Protein AF-A0A7J5VXR4-F1 (afdb_monomer_lite)

pLDDT: mean 84.68, std 12.39, range [46.62, 97.44]

Secondary structure (DSSP, 8-state):
------HHHHHHHHHHHHTTEEEEEETTT--EEEEEGGGB-TTS-B-STTHHHHHHHHHHH-SSEEEE----HHHHHHHHHHHHHHHSGGG-TTS-TTS----HHHHHHHHHHHHHSTTHHHHHHHHHHHHHHHHHHHHT--TTTSPP----SSEE-TTSPEE-GGGS---HHHHTBGGGG---HHHHHHHHHHHHHTTTSSS---TT--B-

Structure (mmCIF, N/CA/C/O backbone):
data_AF-A0A7J5VXR4-F1
#
_entry.id   AF-A0A7J5VXR4-F1
#
loop_
_atom_site.group_PDB
_atom_site.id
_atom_site.type_symbol
_atom_site.label_atom_id
_atom_site.label_alt_id
_atom_site.label_comp_id
_atom_site.label_asym_id
_atom_site.label_entity_id
_atom_site.label_seq_id
_atom_site.pdbx_PDB_ins_code
_atom_site.Cartn_x
_atom_site.Cartn_y
_atom_site.Cartn_z
_atom_site.occupancy
_atom_site.B_iso_or_equiv
_atom_site.auth_seq_id
_atom_site.auth_comp_id
_atom_site.auth_asym_id
_atom_site.auth_atom_id
_atom_site.pdbx_PDB_model_num
ATOM 1 N N . MET A 1 1 ? -0.039 -22.724 -3.425 1.00 52.84 1 MET A N 1
ATOM 2 C CA . MET A 1 1 ? 0.083 -23.445 -2.119 1.00 52.84 1 MET A CA 1
ATOM 3 C C . MET A 1 1 ? -0.136 -22.453 -0.985 1.00 52.84 1 MET A C 1
ATOM 5 O O . MET A 1 1 ? 0.663 -21.537 -0.834 1.00 52.84 1 MET A O 1
ATOM 9 N N . LYS A 1 2 ? -1.223 -22.607 -0.219 1.00 63.59 2 LYS A N 1
ATOM 10 C CA . LYS A 1 2 ? -1.603 -21.669 0.845 1.00 63.59 2 LYS A CA 1
ATOM 11 C C . LYS A 1 2 ? -0.600 -21.738 2.004 1.00 63.59 2 LYS A C 1
ATOM 13 O O . LYS A 1 2 ? -0.474 -22.786 2.638 1.00 63.59 2 LYS A O 1
ATOM 18 N N . ARG A 1 3 ? 0.148 -20.658 2.243 1.00 73.44 3 ARG A N 1
ATOM 19 C CA . ARG A 1 3 ? 1.134 -20.568 3.330 1.00 73.44 3 ARG A CA 1
ATOM 20 C C . ARG A 1 3 ? 0.447 -20.061 4.592 1.00 73.44 3 ARG A C 1
ATOM 22 O O . ARG A 1 3 ? -0.280 -19.078 4.548 1.00 73.44 3 ARG A O 1
ATOM 29 N N . ASN A 1 4 ? 0.669 -20.736 5.715 1.00 84.12 4 ASN A N 1
ATOM 30 C CA . ASN A 1 4 ? 0.112 -20.310 6.995 1.00 84.12 4 ASN A CA 1
ATOM 31 C C . ASN A 1 4 ? 1.102 -19.366 7.689 1.00 84.12 4 ASN A C 1
ATOM 33 O O . ASN A 1 4 ? 1.987 -19.820 8.412 1.00 84.12 4 ASN A O 1
ATOM 37 N N . TYR A 1 5 ? 0.990 -18.069 7.401 1.00 89.12 5 TYR A N 1
ATOM 38 C CA . TYR A 1 5 ? 1.879 -17.049 7.957 1.00 89.12 5 TYR A CA 1
ATOM 39 C C . TYR A 1 5 ? 1.627 -16.851 9.462 1.00 89.12 5 TYR A C 1
ATOM 41 O O . TYR A 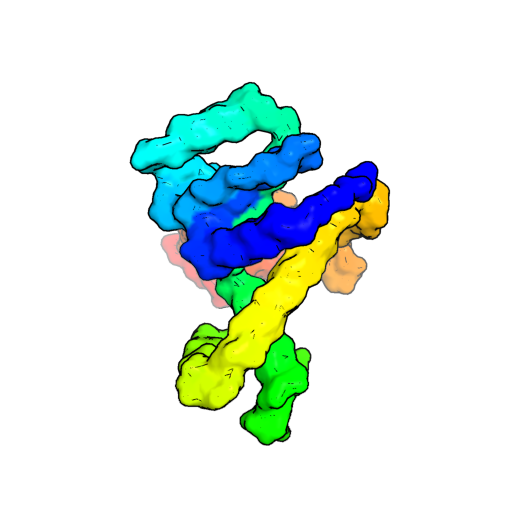1 5 ? 0.464 -16.706 9.857 1.00 89.12 5 TYR A O 1
ATOM 49 N N . PRO A 1 6 ? 2.677 -16.808 10.306 1.00 93.19 6 PRO A N 1
ATOM 50 C CA . PRO A 1 6 ? 2.506 -16.580 11.736 1.00 93.19 6 PRO A CA 1
ATOM 51 C C . PRO A 1 6 ? 1.846 -15.217 12.021 1.00 93.19 6 PRO A C 1
ATOM 53 O O . PRO A 1 6 ? 2.232 -14.218 11.402 1.00 93.19 6 PRO A O 1
ATOM 56 N N . PRO A 1 7 ? 0.863 -15.129 12.940 1.00 93.50 7 PRO A N 1
ATOM 57 C CA . PRO A 1 7 ? 0.171 -13.875 13.245 1.00 93.50 7 PRO A CA 1
ATOM 58 C C . PRO A 1 7 ? 1.107 -12.725 13.633 1.00 93.50 7 PRO A C 1
ATOM 60 O O . PRO A 1 7 ? 0.875 -11.591 13.225 1.00 93.50 7 PRO A O 1
ATOM 63 N N . GLU A 1 8 ? 2.174 -13.015 14.373 1.00 95.25 8 GLU A N 1
ATOM 64 C CA . GLU A 1 8 ? 3.196 -12.058 14.794 1.00 95.25 8 GLU A CA 1
ATOM 65 C C . GLU A 1 8 ? 3.990 -11.479 13.618 1.00 95.25 8 GLU A C 1
ATOM 67 O O . GLU A 1 8 ? 4.331 -10.298 13.628 1.00 95.25 8 GLU A O 1
ATOM 72 N N . VAL A 1 9 ? 4.222 -12.276 12.571 1.00 95.81 9 VAL A N 1
ATOM 73 C CA . VAL A 1 9 ? 4.899 -11.822 11.350 1.00 95.81 9 VAL A CA 1
ATOM 74 C C . VAL A 1 9 ? 3.988 -10.875 10.577 1.00 95.81 9 VAL A C 1
ATOM 76 O O . VAL A 1 9 ? 4.420 -9.805 10.157 1.00 95.81 9 VAL A O 1
ATOM 79 N N . LEU A 1 10 ? 2.711 -11.237 10.425 1.00 95.88 10 LEU A N 1
ATOM 80 C CA . LEU A 1 10 ? 1.725 -10.391 9.748 1.00 95.88 10 LEU A CA 1
ATOM 81 C C . LEU A 1 10 ? 1.541 -9.053 10.469 1.00 95.88 10 LEU A C 1
ATOM 83 O O . LEU A 1 10 ? 1.492 -8.002 9.837 1.00 95.88 10 LEU A O 1
ATOM 87 N N . ASP A 1 11 ? 1.454 -9.100 11.793 1.00 96.19 11 ASP A N 1
ATOM 88 C CA . ASP A 1 11 ? 1.306 -7.927 12.641 1.00 96.19 11 ASP A CA 1
ATOM 89 C C . ASP A 1 11 ? 2.527 -6.995 12.560 1.00 96.19 11 ASP A C 1
ATOM 91 O O . ASP A 1 11 ? 2.367 -5.790 12.368 1.00 96.19 11 ASP A O 1
ATOM 95 N N . MET A 1 12 ? 3.742 -7.549 12.611 1.00 96.69 12 MET A N 1
ATOM 96 C CA . MET A 1 12 ? 4.985 -6.798 12.418 1.00 96.69 12 MET A CA 1
ATOM 97 C C . MET A 1 12 ? 5.029 -6.104 11.051 1.00 96.69 12 MET A C 1
ATOM 99 O O . MET A 1 12 ? 5.344 -4.916 10.979 1.00 96.69 12 MET A O 1
ATOM 103 N N . ILE A 1 13 ? 4.660 -6.810 9.977 1.00 97.44 13 ILE A N 1
ATOM 104 C CA . ILE A 1 13 ? 4.607 -6.240 8.624 1.00 97.44 13 ILE A CA 1
ATOM 105 C C . ILE A 1 13 ? 3.643 -5.053 8.572 1.00 97.44 13 ILE A C 1
ATOM 107 O O . ILE A 1 13 ? 3.998 -4.009 8.032 1.00 97.44 13 ILE A O 1
ATOM 111 N N . VAL A 1 14 ? 2.435 -5.178 9.135 1.00 96.31 14 VAL A N 1
ATOM 112 C CA . VAL A 1 14 ? 1.455 -4.077 9.134 1.00 96.31 14 VAL A CA 1
ATOM 113 C C . VAL A 1 14 ? 2.028 -2.843 9.830 1.00 96.31 14 VAL A C 1
ATOM 115 O O . VAL A 1 14 ? 2.052 -1.773 9.222 1.00 96.31 14 VAL A O 1
ATOM 118 N N . ARG A 1 15 ? 2.580 -2.996 11.042 1.00 95.69 15 ARG A N 1
ATOM 119 C CA . ARG A 1 15 ? 3.180 -1.873 11.789 1.00 95.69 15 ARG A CA 1
ATOM 120 C C . ARG A 1 15 ? 4.327 -1.220 11.021 1.00 95.69 15 ARG A C 1
ATOM 122 O O . ARG A 1 15 ? 4.464 0.001 11.022 1.00 95.69 15 ARG A O 1
ATOM 129 N 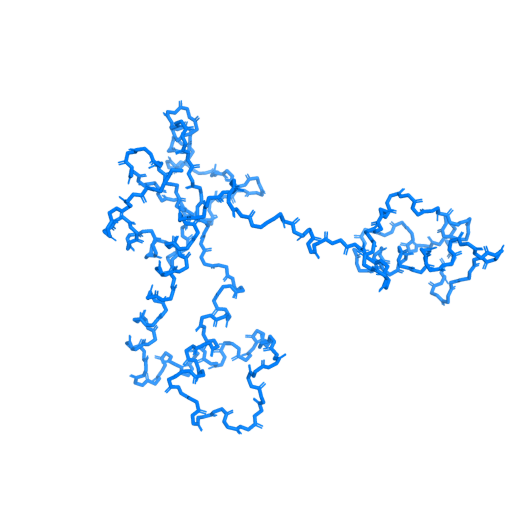N . SER A 1 16 ? 5.152 -2.026 10.362 1.00 97.06 16 SER A N 1
ATOM 130 C CA . SER A 1 16 ? 6.289 -1.531 9.592 1.00 97.06 16 SER A CA 1
ATOM 131 C C . SER A 1 16 ? 5.851 -0.741 8.353 1.00 97.06 16 SER A C 1
ATOM 133 O O . SER A 1 16 ? 6.353 0.358 8.097 1.00 97.06 16 SER A O 1
ATOM 135 N N . ARG A 1 17 ? 4.833 -1.228 7.631 1.00 95.19 17 ARG A N 1
ATOM 136 C CA . ARG A 1 17 ? 4.222 -0.504 6.503 1.00 95.19 17 ARG A CA 1
ATOM 137 C C . ARG A 1 17 ? 3.592 0.815 6.951 1.00 95.19 17 ARG A C 1
ATOM 139 O O . ARG A 1 17 ? 3.713 1.816 6.244 1.00 95.19 17 ARG A O 1
ATOM 146 N N . GLU A 1 18 ? 2.948 0.838 8.119 1.00 92.38 18 GLU A N 1
ATOM 147 C CA . GLU A 1 18 ? 2.427 2.067 8.735 1.00 92.38 18 GLU A CA 1
ATOM 148 C C . GLU A 1 18 ? 3.531 3.073 9.076 1.00 92.38 18 GLU A C 1
ATOM 150 O O . GLU A 1 18 ? 3.306 4.280 8.986 1.00 92.38 18 GLU A O 1
ATOM 155 N N . ALA A 1 19 ? 4.724 2.590 9.428 1.00 93.25 19 ALA A N 1
ATOM 156 C CA . ALA A 1 19 ? 5.891 3.413 9.735 1.00 93.25 19 ALA A CA 1
ATOM 157 C C . ALA A 1 19 ? 6.628 3.943 8.489 1.00 93.25 19 ALA A C 1
ATOM 159 O O . ALA A 1 19 ? 7.602 4.682 8.629 1.00 93.25 19 ALA A O 1
ATOM 160 N N . GLY A 1 20 ? 6.172 3.612 7.275 1.00 94.00 20 GLY A N 1
ATOM 161 C CA . GLY A 1 20 ? 6.795 4.088 6.038 1.00 94.00 20 GLY A CA 1
ATOM 162 C C . GLY A 1 20 ? 7.907 3.184 5.499 1.00 94.00 20 GLY A C 1
ATOM 163 O O . GLY A 1 20 ? 8.705 3.629 4.670 1.00 94.00 20 GLY A O 1
ATOM 164 N N . ASN A 1 21 ? 7.981 1.930 5.946 1.00 96.44 21 ASN A N 1
ATOM 165 C CA . ASN A 1 21 ? 8.978 0.974 5.471 1.00 96.44 21 ASN A CA 1
ATOM 166 C C . ASN A 1 21 ? 8.429 0.087 4.349 1.00 96.44 21 ASN A C 1
ATOM 168 O O . ASN A 1 21 ? 7.272 -0.337 4.375 1.00 96.44 21 ASN A O 1
ATOM 172 N N . ALA A 1 22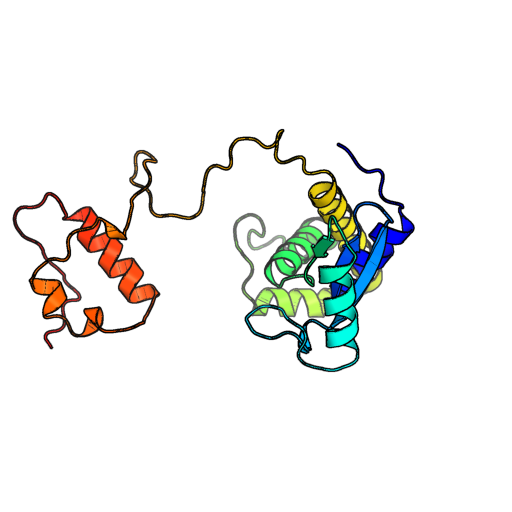 ? 9.293 -0.242 3.392 1.00 95.75 22 ALA A N 1
ATOM 173 C CA . ALA A 1 22 ? 9.107 -1.406 2.541 1.00 95.75 22 ALA A CA 1
ATOM 174 C C . ALA A 1 22 ? 9.525 -2.657 3.322 1.00 95.75 22 ALA A C 1
ATOM 176 O O . ALA A 1 22 ? 10.620 -2.709 3.888 1.00 95.75 22 ALA A O 1
ATOM 177 N N . CYS A 1 23 ? 8.661 -3.665 3.342 1.00 97.12 23 CYS A N 1
ATOM 178 C CA . CYS A 1 23 ? 8.937 -4.955 3.960 1.00 97.12 23 CYS A CA 1
ATOM 179 C C . CYS A 1 23 ? 9.265 -5.985 2.883 1.00 97.12 23 CYS A C 1
ATOM 181 O O . CYS A 1 23 ? 8.533 -6.125 1.904 1.00 97.12 23 CYS A O 1
ATOM 183 N N . TYR A 1 24 ? 10.321 -6.754 3.100 1.00 96.00 24 TYR A N 1
ATOM 184 C CA . TYR A 1 24 ? 10.670 -7.918 2.300 1.00 96.00 24 TYR A CA 1
ATOM 185 C C . TYR A 1 24 ? 10.428 -9.155 3.149 1.00 96.00 24 TYR A C 1
ATOM 187 O O . TYR A 1 24 ? 11.067 -9.319 4.182 1.00 96.00 24 TYR A O 1
ATOM 195 N N . LEU A 1 25 ? 9.510 -10.014 2.720 1.00 95.00 25 LEU A N 1
ATOM 196 C CA . LEU A 1 25 ? 9.145 -11.252 3.397 1.00 95.00 25 LEU A CA 1
ATOM 197 C C . LEU A 1 25 ? 9.733 -12.447 2.648 1.00 95.00 25 LEU A C 1
ATOM 199 O O . LEU A 1 25 ? 9.416 -12.672 1.478 1.00 95.00 25 LEU A O 1
ATOM 203 N N . ASN A 1 26 ? 10.538 -13.249 3.335 1.00 92.62 26 ASN A N 1
ATOM 204 C CA . ASN A 1 26 ? 10.948 -14.552 2.842 1.00 92.62 26 ASN A CA 1
ATOM 205 C C . ASN A 1 26 ? 9.763 -15.515 2.977 1.00 92.62 26 ASN A C 1
ATOM 207 O O . ASN A 1 26 ? 9.339 -15.849 4.085 1.00 92.62 26 ASN A O 1
ATOM 211 N N . ALA A 1 27 ? 9.210 -15.968 1.854 1.00 87.25 27 ALA A N 1
ATOM 212 C CA . ALA A 1 27 ? 7.999 -16.785 1.868 1.00 87.25 27 ALA A CA 1
ATOM 213 C C . ALA A 1 27 ? 8.219 -18.209 2.417 1.00 87.25 27 ALA A C 1
ATOM 215 O O . ALA A 1 27 ? 7.240 -18.895 2.717 1.00 87.25 27 ALA A O 1
ATOM 216 N N . ASP A 1 28 ? 9.471 -18.654 2.535 1.00 87.88 28 ASP A N 1
ATOM 217 C CA . ASP A 1 28 ? 9.821 -20.001 2.988 1.00 87.88 28 ASP A CA 1
ATOM 218 C C . ASP A 1 28 ? 10.231 -20.023 4.471 1.00 87.88 28 ASP A C 1
ATOM 220 O O . ASP A 1 28 ? 9.931 -20.990 5.171 1.00 87.88 28 ASP A O 1
ATOM 224 N N . THR A 1 29 ? 10.886 -18.966 4.967 1.00 92.12 29 THR A N 1
ATOM 225 C CA . THR A 1 29 ? 11.365 -18.878 6.364 1.00 92.12 29 THR A CA 1
ATOM 226 C C . THR A 1 29 ? 10.549 -17.940 7.250 1.00 92.12 29 THR A C 1
ATOM 228 O O . THR A 1 29 ? 10.702 -17.980 8.469 1.00 92.12 29 THR A O 1
ATOM 231 N N . PHE A 1 30 ? 9.703 -17.095 6.655 1.00 93.25 30 PHE A N 1
ATOM 232 C CA . PHE A 1 30 ? 8.992 -15.994 7.313 1.00 93.25 30 PHE A CA 1
ATOM 233 C C . PHE A 1 30 ? 9.899 -14.920 7.940 1.00 93.25 30 PHE A C 1
ATOM 235 O O . PHE A 1 30 ? 9.420 -14.089 8.710 1.00 93.25 30 PHE A O 1
ATOM 242 N N . GLU A 1 31 ? 11.192 -14.900 7.590 1.00 95.00 31 GLU A N 1
ATOM 243 C CA . GLU A 1 31 ? 12.082 -13.772 7.884 1.00 95.00 31 GLU A CA 1
ATOM 244 C C . GLU A 1 31 ? 11.551 -12.510 7.192 1.00 95.00 31 GLU A C 1
ATOM 246 O O . GLU A 1 31 ? 11.125 -12.562 6.035 1.00 95.00 31 GLU A O 1
ATOM 251 N N . VAL A 1 32 ? 11.581 -11.376 7.896 1.00 96.19 32 VAL A N 1
ATOM 252 C CA . VAL A 1 32 ? 11.201 -10.074 7.343 1.00 96.19 32 VAL A CA 1
ATOM 253 C C . VAL A 1 32 ? 12.358 -9.106 7.501 1.00 96.19 32 VAL A C 1
ATOM 255 O O . VAL A 1 32 ? 12.949 -9.004 8.574 1.00 96.19 32 VAL A O 1
ATOM 258 N N . VAL A 1 33 ? 12.651 -8.378 6.430 1.00 96.75 33 VAL A N 1
ATOM 259 C CA . VAL A 1 33 ? 13.588 -7.257 6.440 1.00 96.75 33 VAL A CA 1
ATOM 260 C C . VAL A 1 33 ? 12.826 -5.978 6.127 1.00 96.75 33 VAL A C 1
ATOM 262 O O . VAL A 1 33 ? 12.066 -5.913 5.162 1.00 96.75 33 VAL A O 1
ATOM 265 N N . GLU A 1 34 ? 13.044 -4.958 6.947 1.00 97.31 34 GLU A N 1
ATOM 266 C CA . GLU A 1 34 ? 12.406 -3.649 6.838 1.00 97.31 34 GLU A CA 1
ATOM 267 C C . GLU A 1 34 ? 13.419 -2.639 6.298 1.00 97.31 34 GLU A C 1
ATOM 269 O O . GLU A 1 34 ? 14.517 -2.492 6.842 1.00 97.31 34 GLU A O 1
ATOM 274 N N . ILE A 1 35 ? 13.063 -1.934 5.226 1.00 96.94 35 ILE A N 1
ATOM 275 C CA . ILE A 1 35 ? 13.893 -0.876 4.647 1.00 96.94 35 ILE A CA 1
ATOM 276 C C . ILE A 1 35 ? 13.052 0.401 4.553 1.00 96.94 35 ILE A C 1
ATOM 278 O O . ILE A 1 35 ? 12.001 0.375 3.904 1.00 96.94 35 ILE A O 1
ATOM 282 N N . PRO A 1 36 ? 13.486 1.529 5.149 1.00 97.12 36 PRO A N 1
ATOM 283 C CA . PRO A 1 36 ? 12.773 2.794 5.032 1.00 97.12 36 PRO A CA 1
ATOM 284 C C . PRO A 1 36 ? 12.594 3.182 3.572 1.00 97.12 36 PRO A C 1
ATOM 286 O O . PRO A 1 36 ? 13.564 3.296 2.826 1.00 97.12 36 PRO A O 1
ATOM 289 N N . TYR A 1 37 ? 11.358 3.432 3.152 1.00 94.44 37 TYR A N 1
ATOM 290 C CA . TYR A 1 37 ? 11.083 3.721 1.746 1.00 94.44 37 TYR A CA 1
ATOM 291 C C . TYR A 1 37 ? 11.749 5.023 1.275 1.00 94.44 37 TYR A C 1
ATOM 293 O O . TYR A 1 37 ? 12.091 5.173 0.108 1.00 94.44 37 TYR A O 1
ATOM 301 N N . SER A 1 38 ? 12.022 5.945 2.202 1.00 93.88 38 SER A N 1
ATOM 302 C CA . SER A 1 38 ? 12.707 7.215 1.942 1.00 93.88 38 SER A CA 1
ATOM 303 C C . SER A 1 38 ? 14.149 7.082 1.440 1.00 93.88 38 SER A C 1
ATOM 305 O O . SER A 1 38 ? 14.714 8.080 1.005 1.00 93.88 38 SER A O 1
ATOM 307 N N . VAL A 1 39 ? 14.771 5.902 1.550 1.00 95.62 39 VAL A N 1
ATOM 308 C CA . VAL A 1 39 ? 16.146 5.660 1.067 1.00 95.62 39 VAL A CA 1
ATOM 309 C C . VAL A 1 39 ? 16.183 4.921 -0.273 1.00 95.62 39 VAL A C 1
ATOM 311 O O . VAL A 1 39 ? 17.271 4.608 -0.757 1.00 95.62 39 VAL A O 1
ATOM 314 N N . MET A 1 40 ? 15.016 4.630 -0.853 1.00 90.94 40 MET A N 1
ATOM 315 C CA . MET A 1 40 ? 14.884 3.953 -2.140 1.00 90.94 40 MET A CA 1
ATOM 316 C C . MET A 1 40 ? 15.043 4.938 -3.303 1.00 90.94 40 MET A C 1
ATOM 318 O O . MET A 1 40 ? 14.603 6.086 -3.220 1.00 90.94 40 MET A O 1
ATOM 322 N N . ASP A 1 41 ? 15.651 4.484 -4.394 1.00 91.25 41 ASP A N 1
ATOM 323 C CA . ASP A 1 41 ? 15.661 5.197 -5.670 1.00 91.25 41 ASP A CA 1
ATOM 324 C C . ASP A 1 41 ? 14.391 4.925 -6.504 1.00 91.25 41 ASP A C 1
ATOM 326 O O . ASP A 1 41 ? 13.438 4.282 -6.060 1.00 91.25 41 ASP A O 1
ATOM 330 N N . GLN A 1 42 ? 14.374 5.437 -7.738 1.00 84.06 42 GLN A N 1
ATOM 331 C CA . GLN A 1 42 ? 13.269 5.254 -8.685 1.00 84.06 42 GLN A CA 1
ATOM 332 C C . GLN A 1 42 ? 13.122 3.806 -9.182 1.00 84.06 42 GLN A C 1
ATOM 334 O O . GLN A 1 42 ? 12.052 3.435 -9.658 1.00 84.06 42 GLN A O 1
ATOM 339 N N . GLU A 1 43 ? 14.169 2.987 -9.057 1.00 87.94 43 GLU A N 1
ATOM 340 C CA . GLU A 1 43 ? 14.145 1.547 -9.337 1.00 87.94 43 GLU A CA 1
ATOM 341 C C . GLU A 1 43 ? 13.834 0.721 -8.080 1.00 87.94 43 GLU A C 1
ATOM 343 O O . GLU A 1 43 ? 13.878 -0.510 -8.110 1.00 87.94 43 GLU A O 1
ATOM 348 N N . TYR A 1 44 ? 13.496 1.396 -6.978 1.00 87.00 44 TYR A N 1
ATOM 349 C CA . TYR A 1 44 ? 13.213 0.820 -5.675 1.00 87.00 44 TYR A CA 1
ATOM 350 C C . TYR A 1 44 ? 14.370 0.048 -5.036 1.00 87.00 44 TYR A C 1
ATOM 352 O O . TYR A 1 44 ? 14.156 -0.913 -4.290 1.00 87.00 44 TYR A O 1
ATOM 360 N N . LYS A 1 45 ? 15.601 0.477 -5.304 1.00 92.19 45 LYS A N 1
ATOM 361 C CA . LYS A 1 45 ? 16.801 -0.039 -4.650 1.00 92.19 45 LYS A CA 1
ATOM 362 C C . LYS A 1 45 ? 17.242 0.931 -3.559 1.00 92.19 45 LYS A C 1
ATOM 364 O O . LYS A 1 45 ? 17.204 2.146 -3.767 1.00 92.19 45 LYS A O 1
ATOM 369 N N . PRO A 1 46 ? 17.672 0.440 -2.386 1.00 94.94 46 PRO A N 1
ATOM 370 C CA . PRO A 1 46 ? 18.204 1.319 -1.361 1.00 94.94 46 PRO A CA 1
ATOM 371 C C . PRO A 1 46 ? 19.510 1.960 -1.829 1.00 94.94 46 PRO A C 1
ATOM 373 O O . PRO A 1 46 ? 20.348 1.320 -2.457 1.00 94.94 46 PRO A O 1
ATOM 376 N N . THR A 1 47 ? 19.703 3.220 -1.459 1.00 96.44 47 THR A N 1
ATOM 377 C CA . THR A 1 47 ? 20.860 4.032 -1.874 1.00 96.44 47 THR A CA 1
ATOM 378 C C . THR A 1 47 ? 21.852 4.305 -0.742 1.00 96.44 47 THR A C 1
ATOM 380 O O . THR A 1 47 ? 22.874 4.956 -0.950 1.00 96.44 47 THR A O 1
ATOM 383 N N . ILE A 1 48 ? 21.566 3.810 0.467 1.00 96.06 48 ILE A N 1
ATOM 384 C CA . ILE A 1 48 ? 22.319 4.114 1.690 1.00 96.06 48 ILE A CA 1
ATOM 385 C C . ILE A 1 48 ? 22.643 2.817 2.444 1.00 96.06 48 ILE A C 1
ATOM 387 O O . ILE A 1 48 ? 21.797 1.932 2.571 1.00 96.06 48 ILE A O 1
ATOM 391 N N . GLU A 1 49 ? 23.855 2.707 2.990 1.00 96.00 49 GLU A N 1
ATOM 392 C CA . GLU A 1 49 ? 24.214 1.640 3.936 1.00 96.00 49 GLU A CA 1
ATOM 393 C C . GLU A 1 49 ? 23.543 1.846 5.313 1.00 96.00 49 GLU A C 1
ATOM 395 O O . GLU A 1 49 ? 23.405 2.985 5.760 1.00 96.00 49 GLU A O 1
ATOM 400 N N . PRO A 1 50 ? 23.138 0.784 6.036 1.00 96.06 50 PRO A N 1
ATOM 401 C CA . PRO A 1 50 ? 23.397 -0.637 5.771 1.00 96.06 50 PRO A CA 1
ATOM 402 C C . PRO A 1 50 ? 22.383 -1.306 4.819 1.00 96.06 50 PRO A C 1
ATOM 404 O O . PRO A 1 50 ? 22.414 -2.523 4.630 1.00 96.06 50 PRO A O 1
ATOM 407 N N . TYR A 1 51 ? 21.438 -0.547 4.257 1.00 97.38 51 TYR A N 1
ATOM 408 C CA . TYR A 1 51 ? 20.304 -1.104 3.516 1.00 97.38 51 TYR A CA 1
ATOM 409 C C . TYR A 1 51 ? 20.694 -1.694 2.161 1.00 97.38 51 TYR A C 1
ATOM 411 O O . TYR A 1 51 ? 20.078 -2.668 1.741 1.00 97.38 51 TYR A O 1
ATOM 419 N N . ILE A 1 52 ? 21.741 -1.170 1.515 1.00 96.94 52 ILE A N 1
ATOM 420 C CA . ILE A 1 52 ? 22.332 -1.784 0.314 1.00 96.94 52 ILE A CA 1
ATOM 421 C C . ILE A 1 52 ? 22.774 -3.219 0.619 1.00 96.94 52 ILE A C 1
ATOM 423 O O . ILE A 1 52 ? 22.387 -4.149 -0.086 1.00 96.94 52 ILE A O 1
ATOM 427 N N . SER A 1 53 ? 23.539 -3.418 1.697 1.00 96.12 53 SER A N 1
ATOM 428 C CA . SER A 1 53 ? 23.997 -4.746 2.116 1.00 96.12 53 SER A CA 1
ATOM 429 C C . SER A 1 53 ? 22.835 -5.695 2.439 1.00 96.12 53 SER A C 1
ATOM 431 O O . SER A 1 53 ? 22.811 -6.833 1.965 1.00 96.12 53 SER A O 1
ATOM 433 N N . LEU A 1 54 ? 21.827 -5.213 3.176 1.00 95.69 54 LEU A N 1
ATOM 434 C CA . LEU A 1 54 ? 20.617 -5.988 3.476 1.00 95.69 54 LEU A CA 1
ATOM 435 C C . LEU A 1 54 ? 19.864 -6.402 2.205 1.00 95.69 54 LEU A C 1
ATOM 437 O O . LEU A 1 54 ? 19.486 -7.563 2.070 1.00 95.69 54 LEU A O 1
ATOM 441 N N . PHE A 1 55 ? 19.678 -5.480 1.264 1.00 95.25 55 PHE A N 1
ATOM 442 C CA . PHE A 1 55 ? 18.980 -5.749 0.009 1.00 95.25 55 PHE A CA 1
ATOM 443 C C . PHE A 1 55 ? 19.737 -6.746 -0.872 1.00 95.25 55 PHE A C 1
ATOM 445 O O . PHE A 1 55 ? 19.146 -7.696 -1.375 1.00 95.25 55 PHE A O 1
ATOM 452 N N . ASN A 1 56 ? 21.061 -6.616 -0.970 1.00 94.69 56 ASN A N 1
ATOM 453 C CA . ASN A 1 56 ? 21.888 -7.586 -1.688 1.00 94.69 56 ASN A CA 1
ATOM 454 C C . ASN A 1 56 ? 21.806 -8.990 -1.069 1.00 94.69 56 ASN A C 1
ATOM 456 O O . ASN A 1 56 ? 21.806 -9.985 -1.796 1.00 94.69 56 ASN A O 1
ATOM 460 N N . LYS A 1 57 ? 21.718 -9.091 0.264 1.00 93.38 57 LYS A N 1
ATOM 461 C CA . LYS A 1 57 ? 21.501 -10.369 0.955 1.00 93.38 57 LYS A CA 1
ATOM 462 C C . LYS A 1 57 ? 20.159 -10.987 0.555 1.00 93.38 57 LYS A C 1
ATOM 464 O O . LYS A 1 57 ? 20.117 -12.164 0.219 1.00 93.38 57 LYS A O 1
ATOM 469 N N . ILE A 1 58 ? 19.085 -10.195 0.542 1.00 93.69 58 ILE A N 1
ATOM 470 C CA . ILE A 1 58 ? 17.754 -10.649 0.109 1.00 93.69 58 ILE A CA 1
ATOM 471 C C . ILE A 1 58 ? 17.821 -11.201 -1.320 1.00 93.69 58 ILE A C 1
ATOM 473 O O . ILE A 1 58 ? 17.448 -12.347 -1.542 1.00 93.69 58 ILE A O 1
ATOM 477 N N . GLU A 1 59 ? 18.359 -10.427 -2.263 1.00 91.81 59 GLU A N 1
ATOM 478 C CA . GLU A 1 59 ? 18.421 -10.800 -3.685 1.00 91.81 59 GLU A CA 1
ATOM 479 C C . GLU A 1 59 ? 19.286 -12.041 -3.957 1.00 91.81 59 GLU A C 1
ATOM 481 O O . GLU A 1 59 ? 19.015 -12.804 -4.883 1.00 91.81 59 GLU A O 1
ATOM 486 N N . SER A 1 60 ? 20.342 -12.251 -3.167 1.00 92.38 60 SER A N 1
ATOM 487 C CA . SER A 1 60 ? 21.279 -13.362 -3.376 1.00 92.38 60 SER A CA 1
ATOM 488 C C . SER A 1 60 ? 20.915 -14.641 -2.622 1.00 92.38 60 SER A C 1
ATOM 490 O O . SER A 1 60 ? 21.216 -15.734 -3.106 1.00 92.38 60 SER A O 1
ATOM 492 N N . GLU A 1 61 ? 20.287 -14.534 -1.449 1.00 94.19 61 GLU A N 1
ATOM 493 C CA . GLU A 1 61 ? 20.025 -15.678 -0.570 1.00 94.19 61 GLU A CA 1
ATOM 494 C C . GLU A 1 61 ? 18.568 -16.149 -0.608 1.00 94.19 61 GLU A C 1
ATOM 496 O O . GLU A 1 61 ? 18.297 -17.329 -0.361 1.00 94.19 61 GLU A O 1
ATOM 501 N N . TRP A 1 62 ? 17.606 -15.264 -0.883 1.00 92.25 62 TRP A N 1
ATOM 502 C CA . TRP A 1 62 ? 16.192 -15.620 -0.802 1.00 92.25 62 TRP A CA 1
ATOM 503 C C . TRP A 1 62 ? 15.667 -16.119 -2.142 1.00 92.25 62 TRP A C 1
ATOM 505 O O . TRP A 1 62 ? 15.637 -15.407 -3.138 1.00 92.25 62 TRP A O 1
ATOM 515 N N . LYS A 1 63 ? 15.166 -17.357 -2.148 1.00 88.00 63 LYS A N 1
ATOM 516 C CA . LYS A 1 63 ? 14.556 -17.964 -3.337 1.00 88.00 63 LYS A CA 1
ATOM 517 C C . LYS A 1 63 ? 13.228 -17.305 -3.724 1.00 88.00 63 LYS A C 1
ATOM 519 O O . LYS A 1 63 ? 12.912 -17.211 -4.906 1.00 88.00 63 LYS A O 1
ATOM 524 N N . VAL A 1 64 ? 12.431 -16.924 -2.725 1.00 86.88 64 VAL A N 1
ATOM 525 C CA . VAL A 1 64 ? 11.124 -16.281 -2.903 1.00 86.88 64 VAL A CA 1
ATOM 526 C C . VAL A 1 64 ? 11.009 -15.131 -1.909 1.00 86.88 64 VAL A C 1
ATOM 528 O O . VAL A 1 64 ? 10.725 -15.344 -0.727 1.00 86.88 64 VAL A O 1
ATOM 531 N N . SER A 1 65 ? 11.227 -13.914 -2.400 1.00 90.75 65 SER A N 1
ATOM 532 C CA . SER A 1 65 ? 10.999 -12.673 -1.666 1.00 90.75 65 SER A CA 1
ATOM 533 C C . SER A 1 65 ? 9.667 -12.053 -2.100 1.00 90.75 65 SER A C 1
ATOM 535 O O . SER A 1 65 ? 9.349 -11.964 -3.284 1.00 90.75 65 SER A O 1
ATOM 537 N N . ILE A 1 66 ? 8.853 -11.648 -1.127 1.00 91.94 66 ILE A N 1
ATOM 538 C CA . ILE A 1 66 ? 7.631 -10.876 -1.359 1.00 91.94 66 ILE A CA 1
ATOM 539 C C . ILE A 1 66 ? 7.887 -9.473 -0.836 1.00 91.94 66 ILE A C 1
ATOM 541 O O . ILE A 1 66 ? 8.128 -9.292 0.358 1.00 91.94 66 ILE A O 1
ATOM 545 N N . ARG A 1 67 ? 7.823 -8.481 -1.720 1.00 93.38 67 ARG A N 1
ATOM 546 C CA . ARG A 1 67 ? 7.923 -7.076 -1.338 1.00 93.38 67 ARG A CA 1
ATOM 547 C C . ARG A 1 67 ? 6.541 -6.507 -1.036 1.00 93.38 67 ARG A C 1
ATOM 549 O O . ARG A 1 67 ? 5.599 -6.698 -1.800 1.00 93.38 67 ARG A O 1
ATOM 556 N N . LEU A 1 68 ? 6.446 -5.791 0.075 1.00 93.81 68 LEU A N 1
ATOM 557 C CA . LEU A 1 68 ? 5.243 -5.132 0.558 1.00 93.81 68 LEU A CA 1
ATOM 558 C C . LEU A 1 68 ? 5.587 -3.673 0.841 1.00 93.81 68 LEU A C 1
ATOM 560 O O . LEU A 1 68 ? 6.309 -3.366 1.788 1.00 93.81 68 LEU A O 1
ATOM 564 N N . ASP A 1 69 ? 5.082 -2.781 0.001 1.00 93.06 69 ASP A N 1
ATOM 565 C CA . ASP A 1 69 ? 5.367 -1.353 0.107 1.00 93.06 69 ASP A CA 1
ATOM 566 C C . ASP A 1 69 ? 4.638 -0.699 1.284 1.00 93.06 69 ASP A C 1
ATOM 568 O O . ASP A 1 69 ? 3.629 -1.238 1.758 1.00 93.06 69 ASP A O 1
ATOM 572 N N . PRO A 1 70 ? 5.108 0.473 1.753 1.00 93.56 70 PRO A N 1
ATOM 573 C CA . PRO A 1 70 ? 4.375 1.267 2.727 1.00 93.56 70 PRO A CA 1
ATOM 574 C C . PRO A 1 70 ? 2.930 1.508 2.300 1.00 93.56 70 PRO A C 1
ATOM 576 O O . PRO A 1 70 ? 2.572 1.393 1.126 1.00 93.56 70 PRO A O 1
ATOM 579 N N . ILE A 1 71 ? 2.094 1.901 3.256 1.00 88.75 71 ILE A N 1
ATOM 580 C CA . ILE A 1 71 ? 0.699 2.229 2.957 1.00 88.75 71 ILE A CA 1
ATOM 581 C C . ILE A 1 71 ? 0.662 3.400 1.981 1.00 88.75 71 ILE A C 1
ATOM 583 O O . ILE A 1 71 ? 1.066 4.520 2.307 1.00 88.75 71 ILE A O 1
ATOM 587 N N . HIS A 1 72 ? 0.158 3.136 0.777 1.00 83.56 72 HIS A N 1
ATOM 588 C CA . HIS A 1 72 ? 0.005 4.171 -0.229 1.00 83.56 72 HIS A CA 1
ATOM 589 C C . HIS A 1 72 ? -1.147 5.105 0.149 1.00 83.56 72 HIS A C 1
ATOM 591 O O . HIS A 1 72 ? -2.114 4.704 0.800 1.00 83.56 72 HIS A O 1
ATOM 597 N N . TYR A 1 73 ? -1.085 6.350 -0.320 1.00 80.25 73 TYR A N 1
ATOM 598 C CA . TYR A 1 73 ? -2.123 7.343 -0.060 1.00 80.25 73 TYR A CA 1
ATOM 599 C C . TYR A 1 73 ? -3.531 6.844 -0.436 1.00 80.25 73 TYR A C 1
ATOM 601 O O . TYR A 1 73 ? -4.464 7.020 0.337 1.00 80.25 73 TYR A O 1
ATOM 609 N N . PHE A 1 74 ? -3.672 6.140 -1.563 1.00 78.69 74 PHE A N 1
ATOM 610 C CA . PHE A 1 74 ? -4.940 5.522 -1.979 1.00 78.69 74 PHE A CA 1
ATOM 611 C C . PHE A 1 74 ? -5.448 4.454 -0.999 1.00 78.69 74 PHE A C 1
ATOM 613 O O . PHE A 1 74 ? -6.625 4.459 -0.657 1.00 78.69 74 PHE A O 1
ATOM 620 N N . GLU A 1 75 ? -4.579 3.568 -0.498 1.00 82.06 75 GLU A N 1
ATOM 621 C CA . GLU A 1 75 ? -4.962 2.579 0.525 1.00 82.06 75 GLU A CA 1
ATOM 622 C C . GLU A 1 75 ? -5.435 3.297 1.796 1.00 82.06 75 GLU A C 1
ATOM 624 O O . GLU A 1 75 ? -6.495 2.984 2.333 1.00 82.06 75 GLU A O 1
ATOM 629 N N . TYR A 1 76 ? -4.719 4.344 2.215 1.00 84.62 76 TYR A N 1
ATOM 630 C CA . TYR A 1 76 ? -5.120 5.183 3.342 1.00 84.62 76 TYR A CA 1
ATOM 631 C C . TYR A 1 76 ? -6.488 5.854 3.135 1.00 84.62 76 TYR A C 1
ATOM 633 O O . TYR A 1 76 ? -7.292 5.882 4.066 1.00 84.62 76 TYR A O 1
ATOM 641 N N . GLN A 1 77 ? -6.771 6.365 1.930 1.00 82.12 77 GLN A N 1
ATOM 642 C CA . GLN A 1 77 ? -8.062 6.975 1.593 1.00 82.12 77 GLN A CA 1
ATOM 643 C C . GLN A 1 77 ? -9.227 5.995 1.755 1.00 82.12 77 GLN A C 1
ATOM 645 O O . GLN A 1 77 ? -10.259 6.369 2.310 1.00 82.12 77 GLN A O 1
ATOM 650 N N . TYR A 1 78 ? -9.061 4.748 1.311 1.00 83.12 78 TYR A N 1
ATOM 651 C CA . TYR A 1 78 ? -10.090 3.725 1.489 1.00 83.12 78 TYR A CA 1
ATOM 652 C C . TYR A 1 78 ? -10.324 3.429 2.969 1.00 83.12 78 TYR A C 1
ATOM 654 O O . TYR A 1 78 ? -11.458 3.486 3.431 1.00 83.12 78 TYR A O 1
ATOM 662 N N . VAL A 1 79 ? -9.252 3.209 3.734 1.00 87.75 79 VAL A N 1
ATOM 663 C CA . VAL A 1 79 ? -9.368 2.843 5.152 1.00 87.75 79 VAL A CA 1
ATOM 664 C C . VAL A 1 79 ? -10.005 3.958 5.982 1.00 87.75 79 VAL A C 1
ATOM 666 O O . VAL A 1 79 ? -10.857 3.684 6.825 1.00 87.75 79 VAL A O 1
ATOM 669 N N . ILE A 1 80 ? -9.624 5.219 5.754 1.00 85.06 80 ILE A N 1
ATOM 670 C CA . ILE A 1 80 ? -10.184 6.345 6.514 1.00 85.06 80 ILE A CA 1
ATOM 671 C C . ILE A 1 80 ? -11.642 6.625 6.143 1.00 85.06 80 ILE A C 1
ATOM 673 O O . ILE A 1 80 ? -12.436 6.974 7.014 1.00 85.06 80 ILE A O 1
ATOM 677 N N . ARG A 1 81 ? -12.017 6.435 4.874 1.00 81.25 81 ARG A N 1
ATOM 678 C CA . ARG A 1 81 ? -13.408 6.549 4.427 1.00 81.25 81 ARG A CA 1
ATOM 679 C C . ARG A 1 81 ? -14.267 5.443 5.033 1.00 81.25 81 ARG A C 1
ATOM 681 O O . ARG A 1 81 ? -15.346 5.731 5.539 1.00 81.25 81 ARG A O 1
ATOM 688 N N . ASP A 1 82 ? -13.787 4.204 5.002 1.00 84.88 82 ASP A N 1
ATOM 689 C CA . ASP A 1 82 ? -14.523 3.065 5.546 1.00 84.88 82 ASP A CA 1
ATOM 690 C C . ASP A 1 82 ? -14.691 3.216 7.069 1.00 84.88 82 ASP A C 1
ATOM 692 O O . ASP A 1 82 ? -15.795 3.058 7.580 1.00 84.88 82 ASP A O 1
ATOM 696 N N . PHE A 1 83 ? -13.662 3.689 7.785 1.00 87.81 83 PHE A N 1
ATOM 697 C CA . PHE A 1 83 ? -13.803 4.073 9.194 1.00 87.81 83 PHE A CA 1
ATOM 698 C C . PHE A 1 83 ? -14.846 5.176 9.394 1.00 87.81 83 PHE A C 1
ATOM 700 O O . PHE A 1 83 ? -15.672 5.091 10.304 1.00 87.81 83 PHE A O 1
ATOM 707 N N . ALA A 1 84 ? -14.825 6.209 8.545 1.00 82.50 84 ALA A N 1
ATOM 708 C CA . ALA A 1 84 ? -15.776 7.307 8.645 1.00 82.50 84 ALA A CA 1
ATOM 709 C C . ALA A 1 84 ? -17.224 6.818 8.517 1.00 82.50 84 ALA A C 1
ATOM 711 O O . ALA A 1 84 ? -18.092 7.200 9.300 1.00 82.50 84 ALA A O 1
ATOM 712 N N . LYS A 1 85 ? -17.455 5.920 7.560 1.00 80.25 85 LYS A N 1
ATOM 713 C CA . LYS A 1 85 ? -18.747 5.290 7.305 1.00 80.25 85 LYS A CA 1
ATOM 714 C C . LYS A 1 85 ? -19.171 4.331 8.418 1.00 80.25 85 LYS A C 1
ATOM 716 O O . LYS A 1 85 ? -20.339 4.321 8.787 1.00 80.25 85 LYS A O 1
ATOM 721 N N . ASP A 1 86 ? -18.253 3.538 8.955 1.00 84.44 86 ASP A N 1
ATOM 722 C CA . ASP A 1 86 ? -18.596 2.484 9.913 1.00 84.44 86 ASP A CA 1
ATOM 723 C C . ASP A 1 86 ? -18.735 3.004 11.352 1.00 84.44 86 ASP A C 1
ATOM 725 O O . ASP A 1 86 ? -19.497 2.439 12.137 1.00 84.44 86 ASP A O 1
ATOM 729 N N . VAL A 1 87 ? -17.998 4.061 11.714 1.00 83.12 87 VAL A N 1
ATOM 730 C CA . VAL A 1 87 ? -17.831 4.489 13.117 1.00 83.12 87 VAL A CA 1
ATOM 731 C C . VAL A 1 87 ? -18.388 5.885 13.393 1.00 83.12 87 VAL A C 1
ATOM 733 O O . VAL A 1 87 ? -18.917 6.123 14.475 1.00 83.12 87 VAL A O 1
ATOM 736 N N . ILE A 1 88 ? -18.302 6.809 12.434 1.00 77.69 88 ILE A N 1
ATOM 737 C CA . ILE A 1 88 ? -18.691 8.222 12.614 1.00 77.69 88 ILE A CA 1
ATOM 738 C C . ILE A 1 88 ? -19.730 8.677 11.577 1.00 77.69 88 ILE A C 1
ATOM 740 O O . ILE A 1 88 ? -19.815 9.861 11.252 1.00 77.69 88 ILE A O 1
ATOM 744 N N . SER A 1 89 ? -20.549 7.742 11.082 1.00 72.19 89 SER A N 1
ATOM 745 C CA . SER A 1 89 ? -21.564 7.957 10.036 1.00 72.19 89 SER A CA 1
ATOM 746 C C . SER A 1 89 ? -22.526 9.107 10.323 1.00 72.19 89 SER A C 1
ATOM 748 O O . SER A 1 89 ? -22.897 9.839 9.405 1.00 72.19 89 SER A O 1
ATOM 750 N N . ASP A 1 90 ? -22.885 9.316 11.590 1.00 68.88 90 ASP A N 1
ATOM 751 C CA . ASP A 1 90 ? -23.791 10.388 12.015 1.00 68.88 90 ASP A CA 1
ATOM 752 C C . ASP A 1 90 ? -23.267 11.797 11.692 1.00 68.88 90 ASP A C 1
ATOM 754 O O . ASP A 1 90 ? -24.052 12.732 11.544 1.00 68.88 90 ASP A O 1
ATOM 758 N N . LEU A 1 91 ? -21.952 11.960 11.529 1.00 61.16 91 LEU A N 1
ATOM 759 C CA . LEU A 1 91 ? -21.321 13.239 11.192 1.00 61.16 91 LEU A CA 1
ATOM 760 C C . LEU A 1 91 ? -21.271 13.513 9.682 1.00 61.16 91 LEU A C 1
ATOM 762 O O . LEU A 1 91 ? -21.009 14.646 9.284 1.00 61.16 91 LEU A O 1
ATOM 766 N N . PHE A 1 92 ? -21.555 12.510 8.845 1.00 60.78 92 PHE A N 1
ATOM 767 C CA . PHE A 1 92 ? -21.464 12.594 7.381 1.00 60.78 92 PHE A CA 1
ATOM 768 C C . PHE A 1 92 ? -22.815 12.417 6.676 1.00 60.78 92 PHE A C 1
ATOM 770 O O . PHE A 1 92 ? -22.861 12.148 5.478 1.00 60.78 92 PHE A O 1
ATOM 777 N N . GLN A 1 93 ? -23.926 12.627 7.392 1.00 54.12 93 GLN A N 1
ATOM 778 C CA . GLN A 1 93 ? -25.289 12.454 6.870 1.00 54.12 93 GLN A CA 1
ATOM 779 C C . GLN A 1 93 ? -25.667 13.379 5.690 1.00 54.12 93 GLN A C 1
ATOM 781 O O . GLN A 1 93 ? -26.770 13.239 5.164 1.00 54.12 93 GLN A O 1
ATOM 786 N N . THR A 1 94 ? -24.816 14.319 5.252 1.00 46.62 94 THR A N 1
ATOM 787 C CA . THR A 1 94 ? -25.233 15.362 4.295 1.00 46.62 94 THR A CA 1
ATOM 788 C C . THR A 1 94 ? -24.647 15.322 2.888 1.00 46.62 94 THR A C 1
ATOM 790 O O . THR A 1 94 ? -25.269 15.925 2.023 1.00 46.62 94 THR A O 1
ATOM 793 N N . GLU A 1 95 ? -23.563 14.611 2.573 1.00 47.22 95 GLU A N 1
ATOM 794 C CA . GLU A 1 95 ? -23.094 14.509 1.175 1.00 47.22 95 GLU A CA 1
ATOM 795 C C . GLU A 1 95 ? -22.472 13.130 0.942 1.00 47.22 95 GLU A C 1
ATOM 797 O O . GLU A 1 95 ? -21.540 12.743 1.640 1.00 47.22 95 GLU A O 1
ATOM 802 N N . GLY A 1 96 ? -23.044 12.357 0.013 1.00 52.31 96 GLY A N 1
ATOM 803 C CA . GLY A 1 96 ? -22.783 10.929 -0.172 1.00 52.31 96 GLY A CA 1
ATOM 804 C C . GLY A 1 96 ? -21.299 10.552 -0.201 1.00 52.31 96 GLY A C 1
ATOM 805 O O . GLY A 1 96 ? -20.633 10.688 -1.223 1.00 52.31 96 GLY A O 1
ATOM 806 N N . LEU A 1 97 ? -20.818 9.977 0.906 1.00 54.25 97 LEU A N 1
ATOM 807 C CA . LEU A 1 97 ? -19.528 9.279 0.990 1.00 54.25 97 LEU A CA 1
ATOM 808 C C . LEU A 1 97 ? -19.461 8.043 0.077 1.00 54.25 97 LEU A C 1
ATOM 810 O O . LEU A 1 97 ? -18.386 7.471 -0.101 1.00 54.25 97 LEU A O 1
ATOM 814 N N . ASP A 1 98 ? -20.606 7.616 -0.458 1.00 53.56 98 ASP A N 1
ATOM 815 C CA . ASP A 1 98 ? -20.746 6.360 -1.184 1.00 53.56 98 ASP A CA 1
ATOM 816 C C . ASP A 1 98 ? -20.195 6.404 -2.622 1.00 53.56 98 ASP A C 1
ATOM 818 O O . ASP A 1 98 ? -19.848 5.341 -3.129 1.00 53.56 98 ASP A O 1
ATOM 822 N N . ASP A 1 99 ? -19.998 7.586 -3.234 1.00 50.72 99 ASP A N 1
ATOM 823 C CA . ASP A 1 99 ? -19.674 7.682 -4.675 1.00 50.72 99 ASP A CA 1
ATOM 824 C C . ASP A 1 99 ? -18.417 8.498 -5.057 1.00 50.72 99 ASP A C 1
ATOM 826 O O . ASP A 1 99 ? -18.045 8.514 -6.231 1.00 50.72 99 ASP A O 1
ATOM 830 N N . TYR A 1 100 ? -17.703 9.136 -4.117 1.00 52.44 100 TYR A N 1
ATOM 831 C CA . TYR A 1 100 ? -16.547 9.989 -4.453 1.00 52.44 100 TYR A CA 1
ATOM 832 C C . TYR A 1 100 ? -15.241 9.567 -3.767 1.00 52.44 100 TYR A C 1
ATOM 834 O O . TYR A 1 100 ? -15.186 9.319 -2.560 1.00 52.44 100 TYR A O 1
ATOM 842 N N . LEU A 1 101 ? -14.147 9.546 -4.542 1.00 56.84 101 LEU A N 1
ATOM 843 C CA . LEU A 1 101 ? -12.800 9.659 -3.983 1.00 56.84 101 LEU A CA 1
ATOM 844 C C . LEU A 1 101 ? -12.722 11.013 -3.273 1.00 56.84 101 LEU A C 1
ATOM 846 O O . LEU A 1 101 ? -12.819 12.053 -3.921 1.00 56.84 101 LEU A O 1
ATOM 850 N N . LEU A 1 102 ? -12.570 10.997 -1.949 1.00 64.88 102 LEU A N 1
ATOM 851 C CA . LEU A 1 102 ? -12.393 12.224 -1.181 1.00 64.88 102 LEU A CA 1
ATOM 852 C C . LEU A 1 102 ? -11.140 12.953 -1.674 1.00 64.88 102 LEU A C 1
ATOM 854 O O . LEU A 1 102 ? -10.060 12.363 -1.800 1.00 64.88 102 LEU A O 1
ATOM 858 N N . GLU A 1 103 ? -11.272 14.253 -1.910 1.00 69.56 103 GLU A N 1
ATOM 859 C CA . GLU A 1 103 ? -10.130 15.084 -2.250 1.00 69.56 103 GLU A CA 1
ATOM 860 C C . GLU A 1 103 ? -9.116 15.100 -1.101 1.00 69.56 103 GLU A C 1
ATOM 862 O O . GLU A 1 103 ? -9.439 14.903 0.078 1.00 69.56 103 GLU A O 1
ATOM 867 N N . LYS A 1 104 ? -7.854 15.394 -1.430 1.00 71.38 104 LYS A N 1
ATOM 868 C CA . LYS A 1 104 ? -6.765 15.376 -0.449 1.00 71.38 104 LYS A CA 1
ATOM 869 C C . LYS A 1 104 ? -7.025 16.259 0.764 1.00 71.38 104 LYS A C 1
ATOM 871 O O . LYS A 1 104 ? -6.698 15.873 1.886 1.00 71.38 104 LYS A O 1
ATOM 876 N N . GLU A 1 105 ? -7.638 17.415 0.554 1.00 73.75 105 GLU A N 1
ATOM 877 C CA . GLU A 1 105 ? -7.987 18.333 1.633 1.00 73.75 105 GLU A CA 1
ATOM 878 C C . GLU A 1 105 ? -9.052 17.749 2.576 1.00 73.75 105 GLU A C 1
ATOM 880 O O . GLU A 1 105 ? -8.926 17.865 3.796 1.00 73.75 105 GLU A O 1
ATOM 885 N N . GLN A 1 106 ? -10.068 17.071 2.035 1.00 77.25 106 GLN A N 1
ATOM 886 C CA . GLN A 1 106 ? -11.132 16.438 2.819 1.00 77.25 106 GLN A CA 1
ATOM 887 C C . GLN A 1 106 ? -10.579 15.300 3.680 1.00 77.25 106 GLN A C 1
ATOM 889 O O . GLN A 1 106 ? -10.876 15.226 4.870 1.00 77.25 106 GLN A O 1
ATOM 894 N N . ILE A 1 107 ? -9.695 14.476 3.112 1.00 77.00 107 ILE A N 1
ATOM 895 C CA . ILE A 1 107 ? -8.989 13.412 3.839 1.00 77.00 107 ILE A CA 1
ATOM 896 C C . ILE A 1 107 ? -8.168 13.982 4.997 1.00 77.00 107 ILE A C 1
ATOM 898 O O . ILE A 1 107 ? -8.187 13.436 6.098 1.00 77.00 107 ILE A O 1
ATOM 902 N N . MET A 1 108 ? -7.465 15.095 4.782 1.00 77.12 108 MET A N 1
ATOM 903 C CA . MET A 1 108 ? -6.672 15.732 5.837 1.00 77.12 108 MET A CA 1
ATOM 904 C C . MET A 1 108 ? -7.549 16.321 6.948 1.00 77.12 108 MET A C 1
ATOM 906 O O . MET A 1 108 ? -7.198 16.199 8.122 1.00 77.12 108 MET A O 1
ATOM 910 N N . LYS A 1 109 ? -8.700 16.916 6.605 1.00 80.19 109 LYS A N 1
ATOM 911 C CA . LYS A 1 109 ? -9.687 17.396 7.588 1.00 80.19 109 LYS A CA 1
ATOM 912 C C . LYS A 1 109 ? -10.257 16.241 8.410 1.00 80.19 109 LYS A C 1
ATOM 914 O O . LYS A 1 109 ? -10.287 16.328 9.634 1.00 80.19 109 LYS A O 1
ATOM 919 N N . LEU A 1 110 ? -10.638 15.152 7.745 1.00 79.62 110 LEU A N 1
ATOM 920 C CA . LEU A 1 110 ? -11.153 13.940 8.379 1.00 79.62 110 LEU A CA 1
ATOM 921 C C . LEU A 1 110 ? -10.121 13.322 9.325 1.00 79.62 110 LEU A C 1
ATOM 923 O O . LEU A 1 110 ? -10.429 13.056 10.483 1.00 79.62 110 LEU A O 1
ATOM 927 N N . LYS A 1 111 ? -8.874 13.178 8.864 1.00 83.44 111 LYS A N 1
ATOM 928 C CA . LYS A 1 111 ? -7.752 12.715 9.685 1.00 83.44 111 LYS A CA 1
ATOM 929 C C . LYS A 1 111 ? -7.590 13.578 10.931 1.00 83.44 111 LYS A C 1
ATOM 931 O O . LYS A 1 111 ? -7.565 13.054 12.038 1.00 83.44 111 LYS A O 1
ATOM 936 N N . SER A 1 112 ? -7.511 14.896 10.746 1.00 82.81 112 SER A N 1
ATOM 937 C CA . SER A 1 112 ? -7.357 15.842 11.851 1.00 82.81 112 SER A CA 1
ATOM 938 C C . SER A 1 112 ? -8.493 15.721 12.864 1.00 82.81 112 SER A C 1
ATOM 940 O O . SER A 1 112 ? -8.242 15.797 14.061 1.00 82.81 112 SER A O 1
ATOM 942 N N . TYR A 1 113 ? -9.728 15.538 12.399 1.00 82.44 113 TYR A N 1
ATOM 943 C CA . TYR A 1 113 ? -10.884 15.355 13.268 1.00 82.44 113 TYR A CA 1
ATOM 944 C C . TYR A 1 113 ? -10.788 14.057 14.075 1.00 82.44 113 TYR A C 1
ATOM 946 O O . TYR A 1 113 ? -10.906 14.089 15.296 1.00 82.44 113 TYR A O 1
ATOM 954 N N . ILE A 1 114 ? -10.514 12.932 13.410 1.00 83.31 114 ILE A N 1
ATOM 955 C CA . ILE A 1 114 ? -10.383 11.613 14.045 1.00 83.31 114 ILE A CA 1
ATOM 956 C C . ILE A 1 114 ? -9.268 11.612 15.098 1.00 83.31 114 ILE A C 1
ATOM 958 O O . ILE A 1 114 ? -9.443 11.067 16.182 1.00 83.31 114 ILE A O 1
ATOM 962 N N . GLU A 1 115 ? -8.126 12.228 14.786 1.00 80.69 115 GLU A N 1
ATOM 963 C CA . GLU A 1 115 ? -6.962 12.249 15.676 1.00 80.69 115 GLU A CA 1
ATOM 964 C C . GLU A 1 115 ? -7.151 13.159 16.898 1.00 80.69 115 GLU A C 1
ATOM 966 O O . GLU A 1 115 ? -6.542 12.888 17.935 1.00 80.69 115 GLU A O 1
ATOM 971 N N . GLN A 1 116 ? -7.960 14.219 16.777 1.00 77.12 116 GLN A N 1
ATOM 972 C CA . GLN A 1 116 ? -8.255 15.172 17.857 1.00 77.12 116 GLN A CA 1
ATOM 973 C C . GLN A 1 116 ? -9.473 14.783 18.700 1.00 77.12 116 GLN A C 1
ATOM 975 O O . GLN A 1 116 ? -9.581 15.219 19.845 1.00 77.12 116 GLN A O 1
ATOM 980 N N . ALA A 1 117 ? -10.399 14.016 18.135 1.00 73.00 117 ALA A N 1
ATOM 981 C CA . ALA A 1 117 ? -11.548 13.486 18.848 1.00 73.00 117 ALA A CA 1
ATOM 982 C C . ALA A 1 117 ? -11.163 12.267 19.704 1.00 73.00 117 ALA A C 1
ATOM 984 O O . ALA A 1 117 ? -10.107 11.658 19.526 1.00 73.00 117 ALA A O 1
ATOM 985 N N . ASP A 1 118 ? -12.079 11.846 20.578 1.00 76.56 118 ASP A N 1
ATOM 986 C CA . ASP A 1 118 ? -11.938 10.630 21.394 1.00 76.56 118 ASP A CA 1
ATOM 987 C C . ASP A 1 118 ? -11.908 9.324 20.561 1.00 76.56 118 ASP A C 1
ATOM 989 O O . ASP A 1 118 ? -11.831 8.248 21.134 1.00 76.56 118 ASP A O 1
ATOM 993 N N . TYR A 1 119 ? -11.928 9.403 19.221 1.00 79.56 119 TYR A N 1
ATOM 994 C CA . TYR A 1 119 ? -11.897 8.266 18.286 1.00 79.56 119 TYR A CA 1
ATOM 995 C C . TYR A 1 119 ? -10.490 7.780 17.921 1.00 79.56 119 TYR A C 1
ATOM 997 O O . TYR A 1 119 ? -10.334 6.871 17.105 1.00 79.56 119 TYR A O 1
ATOM 1005 N N . ASN A 1 120 ? -9.447 8.412 18.453 1.00 82.00 120 ASN A N 1
ATOM 1006 C CA . ASN A 1 120 ? -8.063 8.146 18.076 1.00 82.00 120 ASN A CA 1
ATOM 1007 C C . ASN A 1 120 ? -7.674 6.664 18.283 1.00 82.00 120 ASN A C 1
ATOM 1009 O O . ASN A 1 120 ? -7.085 6.044 17.394 1.00 82.00 120 ASN A O 1
ATOM 1013 N N . ILE A 1 121 ? -8.061 6.067 19.416 1.00 86.44 121 ILE A N 1
ATOM 1014 C CA . ILE A 1 121 ? -7.746 4.666 19.741 1.00 86.44 121 ILE A CA 1
ATOM 1015 C C . ILE A 1 121 ? -8.510 3.712 18.814 1.00 86.44 121 ILE A C 1
ATOM 1017 O O . ILE A 1 121 ? -7.925 2.773 18.266 1.00 86.44 121 ILE A O 1
ATOM 1021 N N . GLU A 1 122 ? -9.803 3.960 18.609 1.00 90.19 122 GLU A N 1
ATOM 1022 C CA . GLU A 1 122 ? -10.677 3.207 17.711 1.00 90.19 122 GLU A CA 1
ATOM 1023 C C . GLU A 1 122 ? -10.155 3.254 16.277 1.00 90.19 122 GLU A C 1
ATOM 1025 O O . GLU A 1 122 ? -10.117 2.224 15.606 1.00 90.19 122 GLU A O 1
ATOM 1030 N N . TRP A 1 123 ? -9.688 4.419 15.831 1.00 90.00 123 TRP A N 1
ATOM 1031 C CA . TRP A 1 123 ? -9.090 4.609 14.517 1.00 90.00 123 TRP A CA 1
ATOM 1032 C C . TRP A 1 123 ? -7.831 3.771 14.324 1.00 90.00 123 TRP A C 1
ATOM 1034 O O . TRP A 1 123 ? -7.729 3.044 13.335 1.00 90.00 123 TRP A O 1
ATOM 1044 N N . TYR A 1 124 ? -6.879 3.827 15.260 1.00 89.69 124 TYR A N 1
ATOM 1045 C CA . TYR A 1 124 ? -5.656 3.029 15.151 1.00 89.69 124 TYR A CA 1
ATOM 1046 C C . TYR A 1 124 ? -5.963 1.533 15.119 1.00 89.69 124 TYR A C 1
ATOM 1048 O O . TYR A 1 124 ? -5.386 0.811 14.305 1.00 89.69 124 TYR A O 1
ATOM 1056 N N . LYS A 1 125 ? -6.908 1.074 15.946 1.00 91.88 125 LYS A N 1
ATOM 1057 C CA . LYS A 1 125 ? -7.340 -0.325 15.949 1.00 91.88 125 LYS A CA 1
ATOM 1058 C C . LYS A 1 125 ? -8.005 -0.719 14.627 1.00 91.88 125 LYS A C 1
ATOM 1060 O O . LYS A 1 125 ? -7.615 -1.724 14.038 1.00 91.88 125 LYS A O 1
ATOM 1065 N N . TYR A 1 126 ? -8.961 0.076 14.147 1.00 92.62 126 TYR A N 1
ATOM 1066 C CA . TYR A 1 126 ? -9.679 -0.187 12.900 1.00 92.62 126 TYR A CA 1
ATOM 1067 C C . TYR A 1 126 ? -8.725 -0.231 11.707 1.00 92.62 126 TYR A C 1
ATOM 1069 O O . TYR A 1 126 ? -8.742 -1.182 10.925 1.00 92.62 126 TYR A O 1
ATOM 1077 N N . LYS A 1 127 ? -7.846 0.771 11.592 1.00 91.69 127 LYS A N 1
ATOM 1078 C CA . LYS A 1 127 ? -6.842 0.842 10.530 1.00 91.69 127 LYS A CA 1
ATOM 1079 C C . LYS A 1 127 ? -5.943 -0.394 10.546 1.00 91.69 127 LYS A C 1
ATOM 1081 O O . LYS A 1 127 ? -5.777 -1.028 9.506 1.00 91.69 127 LYS A O 1
ATOM 1086 N N . HIS A 1 128 ? -5.416 -0.771 11.712 1.00 93.19 128 HIS A N 1
ATOM 1087 C CA . HIS A 1 128 ? -4.555 -1.949 11.854 1.00 93.19 128 HIS A CA 1
ATOM 1088 C C . HIS A 1 128 ? -5.267 -3.238 11.428 1.00 93.19 128 HIS A C 1
ATOM 1090 O O . HIS A 1 128 ? -4.730 -4.017 10.642 1.00 93.19 128 HIS A O 1
ATOM 1096 N N . GLU A 1 129 ? -6.500 -3.455 11.894 1.00 93.62 129 GLU A N 1
ATOM 1097 C CA . GLU A 1 129 ? -7.305 -4.630 11.535 1.00 93.62 129 GLU A CA 1
ATOM 1098 C C . GLU A 1 129 ? -7.620 -4.681 10.033 1.00 93.62 129 GLU A C 1
ATOM 1100 O O . GLU A 1 129 ? -7.514 -5.745 9.411 1.00 93.62 129 GLU A O 1
ATOM 1105 N N . HIS A 1 130 ? -7.953 -3.540 9.426 1.00 91.94 130 HIS A N 1
ATOM 1106 C CA . HIS A 1 130 ? -8.225 -3.447 7.995 1.00 91.94 130 HIS A CA 1
ATOM 1107 C C . HIS A 1 130 ? -6.988 -3.827 7.170 1.00 91.94 130 HIS A C 1
ATOM 1109 O O . HIS A 1 130 ? -7.064 -4.684 6.285 1.00 91.94 130 HIS A O 1
ATOM 1115 N N . LEU A 1 131 ? -5.830 -3.247 7.494 1.00 91.44 131 LEU A N 1
ATOM 1116 C CA . LEU A 1 131 ? -4.562 -3.523 6.815 1.00 91.44 131 LEU A CA 1
ATOM 1117 C C . LEU A 1 131 ? -4.128 -4.979 6.990 1.00 91.44 131 LEU A C 1
ATOM 1119 O O . LEU A 1 131 ? -3.680 -5.609 6.032 1.00 91.44 131 LEU A O 1
ATOM 1123 N N . LEU A 1 132 ? -4.315 -5.544 8.185 1.00 93.56 132 LEU A N 1
ATOM 1124 C CA . LEU A 1 132 ? -4.028 -6.948 8.463 1.00 93.56 132 LEU A CA 1
ATOM 1125 C C . LEU A 1 132 ? -4.884 -7.881 7.597 1.00 93.56 132 LEU A C 1
ATOM 1127 O O . LEU A 1 132 ? -4.382 -8.868 7.058 1.00 93.56 132 LEU A O 1
ATOM 1131 N N . ASN A 1 133 ? -6.171 -7.574 7.429 1.00 90.81 133 ASN A N 1
ATOM 1132 C CA . ASN A 1 133 ? -7.069 -8.354 6.577 1.00 90.81 133 ASN A CA 1
ATOM 1133 C C . ASN A 1 133 ? -6.738 -8.207 5.087 1.00 90.81 133 ASN A C 1
ATOM 1135 O O . ASN A 1 133 ? -6.843 -9.177 4.334 1.00 90.81 133 ASN A O 1
ATOM 1139 N N . SER A 1 134 ? -6.330 -7.019 4.642 1.00 89.19 134 SER A N 1
ATOM 1140 C CA . SER A 1 134 ? -5.857 -6.795 3.270 1.00 89.19 134 SER A CA 1
ATOM 1141 C C . SER A 1 134 ? -4.550 -7.537 2.990 1.00 89.19 134 SER A C 1
ATOM 1143 O O . SER A 1 134 ? -4.451 -8.219 1.972 1.00 89.19 134 SER A O 1
ATOM 1145 N N . LEU A 1 135 ? -3.600 -7.526 3.929 1.00 91.44 135 LEU A N 1
ATOM 1146 C CA . LEU A 1 135 ? -2.360 -8.296 3.832 1.00 91.44 135 LEU A CA 1
ATOM 1147 C C . LEU A 1 135 ? -2.629 -9.802 3.742 1.00 91.44 135 LEU A C 1
ATOM 1149 O O . LEU A 1 135 ? -2.073 -10.472 2.877 1.00 91.44 135 LEU A O 1
ATOM 1153 N N . LYS A 1 136 ? -3.512 -10.340 4.594 1.00 91.19 136 LYS A N 1
ATOM 1154 C CA . LYS A 1 136 ? -3.905 -11.758 4.536 1.00 91.19 136 LYS A CA 1
ATOM 1155 C C . LYS A 1 136 ? -4.483 -12.126 3.175 1.00 91.19 136 LYS A C 1
ATOM 1157 O O . LYS A 1 136 ? -4.085 -13.135 2.613 1.00 91.19 136 LYS A O 1
ATOM 1162 N N . ARG A 1 137 ? -5.377 -11.293 2.626 1.00 88.12 137 ARG A N 1
ATOM 1163 C CA . ARG A 1 137 ? -5.953 -11.498 1.287 1.00 88.12 137 ARG A CA 1
ATOM 1164 C C . ARG A 1 137 ? -4.886 -11.481 0.193 1.00 88.12 137 ARG A C 1
ATOM 1166 O O . ARG A 1 137 ? -4.934 -12.326 -0.692 1.00 88.12 137 ARG A O 1
ATOM 1173 N N . PHE A 1 138 ? -3.931 -10.557 0.275 1.00 88.25 138 PHE A N 1
ATOM 1174 C CA . PHE A 1 138 ? -2.815 -10.470 -0.666 1.00 88.25 138 PHE A CA 1
ATOM 1175 C C . PHE A 1 138 ? -1.907 -11.705 -0.602 1.00 88.25 138 PHE A C 1
ATOM 1177 O O . PHE A 1 138 ? -1.565 -12.272 -1.631 1.00 88.25 138 PHE A O 1
ATOM 1184 N N . LEU A 1 139 ? -1.545 -12.158 0.599 1.00 88.50 139 LEU A N 1
ATOM 1185 C CA . LEU A 1 139 ? -0.663 -13.314 0.784 1.00 88.50 139 LEU A CA 1
ATOM 1186 C C . LEU A 1 139 ? -1.352 -14.662 0.513 1.00 88.50 139 LEU A C 1
ATOM 1188 O O . LEU A 1 139 ? -0.686 -15.629 0.144 1.00 88.50 139 LEU A O 1
ATOM 1192 N N . ASP A 1 140 ? -2.673 -14.727 0.680 1.00 84.88 140 ASP A N 1
ATOM 1193 C CA . ASP A 1 140 ? -3.499 -15.878 0.306 1.00 84.88 140 ASP A CA 1
ATOM 1194 C C . ASP A 1 140 ? -3.807 -15.926 -1.202 1.00 84.88 140 ASP A C 1
ATOM 1196 O O . ASP A 1 140 ? -4.372 -16.920 -1.665 1.00 84.88 140 ASP A O 1
ATOM 1200 N N . PHE A 1 141 ? -3.471 -14.877 -1.965 1.00 78.06 141 PHE A N 1
ATOM 1201 C CA . PHE A 1 141 ? -3.741 -14.807 -3.397 1.00 78.06 141 PHE A CA 1
ATOM 1202 C C . PHE A 1 141 ? -2.936 -15.872 -4.145 1.00 78.06 141 PHE A C 1
ATOM 1204 O O . PHE A 1 141 ? -1.707 -15.829 -4.204 1.00 78.06 141 PHE A O 1
ATOM 1211 N N . ASP A 1 142 ? -3.647 -16.830 -4.737 1.00 70.38 142 ASP A N 1
ATOM 1212 C CA . ASP A 1 142 ? -3.059 -17.831 -5.616 1.00 70.38 142 ASP A CA 1
ATOM 1213 C C . ASP A 1 142 ? -3.326 -17.423 -7.077 1.00 70.38 142 ASP A C 1
ATOM 1215 O O . ASP A 1 142 ? -4.478 -17.507 -7.523 1.00 70.38 142 ASP A O 1
ATOM 1219 N N . PRO A 1 143 ? -2.298 -16.966 -7.822 1.00 61.66 143 PRO A N 1
ATOM 1220 C CA . PRO A 1 143 ? -2.462 -16.459 -9.181 1.00 61.66 143 PRO A CA 1
ATOM 1221 C C . PRO A 1 143 ? -2.969 -17.524 -10.160 1.00 61.66 143 PRO A C 1
ATOM 1223 O O . PRO A 1 143 ? -3.566 -17.163 -11.168 1.00 61.66 143 PRO A O 1
ATOM 1226 N N . GLU A 1 144 ? -2.793 -18.818 -9.867 1.00 65.38 144 GLU A N 1
ATOM 1227 C CA . GLU A 1 144 ? -3.334 -19.906 -10.696 1.00 65.38 144 GLU A CA 1
ATOM 1228 C C . GLU A 1 144 ? -4.854 -20.054 -10.538 1.00 65.38 144 GLU A C 1
ATOM 1230 O O . GLU A 1 144 ? -5.531 -20.570 -11.426 1.00 65.38 144 GLU A O 1
ATOM 1235 N N . THR A 1 145 ? -5.397 -19.594 -9.408 1.00 63.81 145 THR A N 1
ATOM 1236 C CA . THR A 1 145 ? -6.838 -19.628 -9.101 1.00 63.81 145 THR A CA 1
ATOM 1237 C C . THR A 1 145 ? -7.517 -18.273 -9.258 1.00 63.81 145 THR A C 1
ATOM 1239 O O . THR A 1 145 ? -8.741 -18.175 -9.134 1.00 63.81 145 THR A O 1
ATOM 1242 N N . ALA A 1 146 ? -6.732 -17.224 -9.508 1.00 56.62 146 ALA A N 1
ATOM 1243 C CA . ALA A 1 146 ? -7.258 -15.902 -9.759 1.00 56.62 146 ALA A CA 1
ATOM 1244 C C . ALA A 1 146 ? -8.149 -15.949 -11.008 1.00 56.62 146 ALA A C 1
ATOM 1246 O O . ALA A 1 146 ? -7.770 -16.576 -12.004 1.00 56.62 146 ALA A O 1
ATOM 1247 N N . PRO A 1 147 ? -9.328 -15.296 -10.996 1.00 54.50 147 PRO A N 1
ATOM 1248 C CA . PRO A 1 147 ? -10.040 -15.069 -12.244 1.00 54.50 147 PRO A CA 1
ATOM 1249 C C . PRO A 1 147 ? -9.060 -14.408 -13.225 1.00 54.50 147 PRO A C 1
ATOM 1251 O O . PRO A 1 147 ? -8.235 -13.602 -12.775 1.00 54.50 147 PRO A O 1
ATOM 1254 N N . PRO A 1 148 ? -9.097 -14.765 -14.526 1.00 52.44 148 PRO A N 1
ATOM 1255 C CA . PRO A 1 148 ? -8.192 -14.184 -15.508 1.00 52.44 148 PRO A CA 1
ATOM 1256 C C . PRO A 1 148 ? -8.206 -12.676 -15.315 1.00 52.44 148 PRO A C 1
ATOM 1258 O O . PRO A 1 148 ? -9.286 -12.086 -15.238 1.00 52.44 148 PRO A O 1
ATOM 1261 N N . GLN A 1 149 ? -7.019 -12.089 -15.136 1.00 49.38 149 GLN A N 1
ATOM 1262 C CA . GLN A 1 149 ? -6.888 -10.652 -14.962 1.00 49.38 149 GLN A CA 1
ATOM 1263 C C . GLN A 1 149 ? -7.528 -10.007 -16.187 1.00 49.38 149 GLN A C 1
ATOM 1265 O O . GLN A 1 149 ? -6.958 -10.020 -17.276 1.00 49.38 149 GLN A O 1
ATOM 1270 N N . VAL A 1 150 ? -8.750 -9.502 -16.023 1.00 52.31 150 VAL A N 1
ATOM 1271 C CA . VAL A 1 150 ? -9.310 -8.550 -16.966 1.00 52.31 150 VAL A CA 1
ATOM 1272 C C . VAL A 1 150 ? -8.382 -7.367 -16.821 1.00 52.31 150 VAL A C 1
ATOM 1274 O O . VAL A 1 150 ? -8.321 -6.749 -15.761 1.00 52.31 150 VAL A O 1
ATOM 1277 N N . GLU A 1 151 ? -7.548 -7.154 -17.824 1.00 51.16 151 GLU A N 1
ATOM 1278 C CA . GLU A 1 151 ? -6.632 -6.035 -17.847 1.00 51.16 151 GLU A CA 1
ATOM 1279 C C . GLU A 1 151 ? -7.503 -4.774 -17.849 1.00 51.16 151 GLU A C 1
ATOM 1281 O O . GLU A 1 151 ? -8.034 -4.387 -18.874 1.00 51.16 151 GLU A O 1
ATOM 1286 N N . VAL A 1 152 ? -7.785 -4.181 -16.690 1.00 56.84 152 VAL A N 1
ATOM 1287 C CA . VAL A 1 152 ? -8.680 -3.006 -16.613 1.00 56.84 152 VAL A CA 1
ATOM 1288 C C . VAL A 1 152 ? -7.932 -1.723 -16.996 1.00 56.84 152 VAL A C 1
ATOM 1290 O O . VAL A 1 152 ? -8.536 -0.676 -17.196 1.00 56.84 152 VAL A O 1
ATOM 1293 N N . ASN A 1 153 ? -6.606 -1.817 -17.129 1.00 63.09 153 ASN A N 1
ATOM 1294 C CA . ASN A 1 153 ? -5.735 -0.727 -17.540 1.00 63.09 153 ASN A CA 1
ATOM 1295 C C . ASN A 1 153 ? -5.521 -0.794 -19.057 1.00 63.09 153 ASN A C 1
ATOM 1297 O O . ASN A 1 153 ? -4.900 -1.725 -19.570 1.00 63.09 153 ASN A O 1
ATOM 1301 N N . GLY A 1 154 ? -6.042 0.193 -19.779 1.00 73.19 154 GLY A N 1
ATOM 1302 C CA . GLY A 1 154 ? -5.928 0.274 -21.231 1.00 73.19 154 GLY A CA 1
ATOM 1303 C C . GLY A 1 154 ? -7.015 1.145 -21.845 1.00 73.19 154 GLY A C 1
ATOM 1304 O O . GLY A 1 154 ? -7.915 1.621 -21.156 1.00 73.19 154 GLY A O 1
ATOM 1305 N N . PHE A 1 155 ? -6.924 1.343 -23.154 1.00 79.88 155 PHE A N 1
ATOM 1306 C CA . PHE A 1 155 ? -7.985 1.963 -23.936 1.00 79.88 155 PHE A CA 1
ATOM 1307 C C . PHE A 1 155 ? -8.916 0.875 -24.435 1.00 79.88 155 PHE A C 1
ATOM 1309 O O . PHE A 1 155 ? -8.455 -0.189 -24.841 1.00 79.88 155 PHE A O 1
ATOM 1316 N N . TYR A 1 156 ? -10.213 1.142 -24.417 1.00 87.25 156 TYR A N 1
ATOM 1317 C CA . TYR A 1 156 ? -11.231 0.190 -24.832 1.00 87.25 156 TYR A CA 1
ATOM 1318 C C . TYR A 1 156 ? -12.223 0.890 -25.749 1.00 87.25 156 TYR A C 1
ATOM 1320 O O . TYR A 1 156 ? -12.549 2.056 -25.535 1.00 87.25 156 TYR A O 1
ATOM 1328 N N . ASN A 1 157 ? -12.683 0.179 -26.772 1.00 83.25 157 ASN A N 1
ATOM 1329 C CA . ASN A 1 157 ? -13.866 0.574 -27.522 1.00 83.25 157 ASN A CA 1
ATOM 1330 C C . ASN A 1 157 ? -15.117 0.387 -26.650 1.00 83.25 157 ASN A C 1
ATOM 1332 O O . ASN A 1 157 ? -15.102 -0.370 -25.676 1.00 83.25 157 ASN A O 1
ATOM 1336 N N . ASP A 1 158 ? -16.227 0.996 -27.061 1.00 83.44 158 ASP A N 1
ATOM 1337 C CA . ASP A 1 158 ? -17.523 0.867 -26.379 1.00 83.44 158 ASP A CA 1
ATOM 1338 C C . ASP A 1 158 ? -18.048 -0.583 -26.322 1.00 83.44 158 ASP A C 1
ATOM 1340 O O . ASP A 1 158 ? -18.882 -0.916 -25.482 1.00 83.44 158 ASP A O 1
ATOM 1344 N N . ASP A 1 159 ? -17.549 -1.469 -27.192 1.00 85.69 159 ASP A N 1
ATOM 1345 C CA . ASP A 1 159 ? -17.854 -2.907 -27.190 1.00 85.69 159 ASP A CA 1
ATOM 1346 C C . ASP A 1 159 ? -16.964 -3.735 -26.238 1.00 85.69 159 ASP A C 1
ATOM 1348 O O . ASP A 1 159 ? -17.102 -4.958 -26.157 1.00 85.69 159 ASP A O 1
ATOM 1352 N N . GLY A 1 160 ? -16.055 -3.077 -25.512 1.00 79.69 160 GLY A N 1
ATOM 1353 C CA . GLY A 1 160 ? -15.126 -3.692 -24.567 1.00 79.69 160 GLY A CA 1
ATOM 1354 C C . GLY A 1 160 ? -13.864 -4.279 -25.202 1.00 79.69 160 GLY A C 1
ATOM 1355 O O . GLY A 1 160 ? -13.058 -4.886 -24.495 1.00 79.69 160 GLY A O 1
ATOM 1356 N N . THR A 1 161 ? -13.649 -4.118 -26.511 1.00 86.12 161 THR A N 1
ATOM 1357 C CA . THR A 1 161 ? -12.405 -4.554 -27.160 1.00 86.12 161 THR A CA 1
ATOM 1358 C C . THR A 1 161 ? -11.255 -3.598 -26.850 1.00 86.12 161 THR A C 1
ATOM 1360 O O . THR A 1 161 ? -11.395 -2.378 -26.946 1.00 86.12 161 THR A O 1
ATOM 1363 N N . LYS A 1 162 ? -10.098 -4.149 -26.462 1.00 85.75 162 LYS A N 1
ATOM 1364 C CA . LYS A 1 162 ? -8.908 -3.357 -26.130 1.00 85.75 162 LYS A CA 1
ATOM 1365 C C . LYS A 1 162 ? -8.326 -2.696 -27.378 1.00 85.75 162 LYS A C 1
ATOM 1367 O O . LYS A 1 162 ? -8.179 -3.334 -28.419 1.00 85.75 162 LYS A O 1
ATOM 1372 N N . VAL A 1 163 ? -7.954 -1.434 -27.244 1.00 86.50 163 VAL A N 1
ATOM 1373 C CA . VAL A 1 163 ? -7.302 -0.620 -28.265 1.00 86.50 163 VAL A CA 1
ATOM 1374 C C . VAL A 1 163 ? -5.803 -0.596 -27.993 1.00 86.50 163 VAL A C 1
ATOM 1376 O O . VAL A 1 163 ? -5.360 -0.221 -26.907 1.00 86.50 163 VAL A O 1
ATOM 1379 N N . ASP A 1 164 ? -5.025 -0.983 -29.000 1.00 87.75 164 ASP A N 1
ATOM 1380 C CA . ASP A 1 164 ? -3.577 -0.809 -29.002 1.00 87.75 164 ASP A CA 1
ATOM 1381 C C . ASP A 1 164 ? -3.236 0.586 -29.540 1.00 87.75 164 ASP A C 1
ATOM 1383 O O . ASP A 1 164 ? -3.347 0.851 -30.741 1.00 87.75 164 ASP A O 1
ATOM 1387 N N . ILE A 1 165 ? -2.842 1.488 -28.642 1.00 83.94 165 ILE A N 1
ATOM 1388 C CA . ILE A 1 165 ? -2.579 2.890 -28.983 1.00 83.94 165 ILE A CA 1
ATOM 1389 C C . ILE A 1 165 ? -1.409 3.072 -29.949 1.00 83.94 165 ILE A C 1
ATOM 1391 O O . ILE A 1 165 ? -1.412 4.021 -30.730 1.00 83.94 165 ILE A O 1
ATOM 1395 N N . GLU A 1 166 ? -0.455 2.140 -29.953 1.00 82.38 166 GLU A N 1
ATOM 1396 C CA . GLU A 1 166 ? 0.712 2.176 -30.840 1.00 82.38 166 GLU A CA 1
ATOM 1397 C C . GLU A 1 166 ? 0.331 1.848 -32.290 1.00 82.38 166 GLU A C 1
ATOM 1399 O O . GLU A 1 166 ? 1.081 2.126 -33.226 1.00 82.38 166 GLU A O 1
ATOM 1404 N N . THR A 1 167 ? -0.860 1.278 -32.497 1.00 85.94 167 THR A N 1
ATOM 1405 C CA . THR A 1 167 ? -1.387 0.960 -33.831 1.00 85.94 167 THR A CA 1
ATOM 1406 C C . THR A 1 167 ? -2.239 2.075 -34.425 1.00 85.94 167 THR A C 1
ATOM 1408 O O . THR A 1 167 ? -2.586 2.000 -35.605 1.00 85.94 167 THR A O 1
ATOM 1411 N N . ILE A 1 168 ? -2.566 3.115 -33.648 1.00 87.25 168 ILE A N 1
ATOM 1412 C CA . ILE A 1 168 ? -3.381 4.235 -34.120 1.00 87.25 168 ILE A CA 1
ATOM 1413 C C . ILE A 1 168 ? -2.556 5.045 -35.134 1.00 87.25 168 ILE A C 1
ATOM 1415 O O . ILE A 1 168 ? -1.541 5.642 -34.759 1.00 87.25 168 ILE A O 1
ATOM 1419 N N . PRO A 1 169 ? -2.973 5.124 -36.414 1.00 89.50 169 PRO A N 1
ATOM 1420 C CA . PRO A 1 169 ? -2.231 5.874 -37.418 1.00 89.50 169 PRO A CA 1
ATOM 1421 C C . PRO A 1 169 ? -2.084 7.339 -37.011 1.00 89.50 169 PRO A C 1
ATOM 1423 O O . PRO A 1 169 ? -3.038 7.963 -36.553 1.00 89.50 169 PRO A O 1
ATOM 1426 N N . THR A 1 170 ? -0.898 7.914 -37.211 1.00 92.25 170 THR A N 1
ATOM 1427 C CA . THR A 1 170 ? -0.667 9.346 -36.981 1.00 92.25 170 THR A CA 1
ATOM 1428 C C . THR A 1 170 ? -1.053 10.143 -38.230 1.00 92.25 170 THR A C 1
ATOM 1430 O O . THR A 1 170 ? -0.352 10.055 -39.242 1.00 92.25 170 THR A O 1
ATOM 1433 N N . PRO A 1 171 ? -2.122 10.963 -38.194 1.00 93.44 171 PRO A N 1
ATOM 1434 C CA . PRO A 1 171 ? -2.514 11.783 -39.332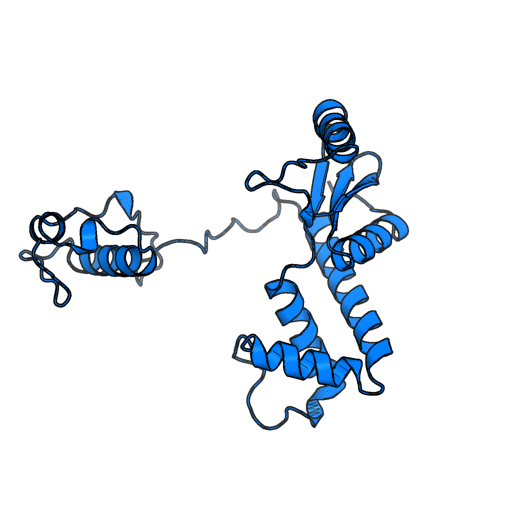 1.00 93.44 171 PRO A CA 1
ATOM 1435 C C . PRO A 1 171 ? -1.462 12.852 -39.635 1.00 93.44 171 PRO A C 1
ATOM 1437 O O . PRO A 1 171 ? -0.850 13.415 -38.724 1.00 93.44 171 PRO A O 1
ATOM 1440 N N . GLY A 1 172 ? -1.309 13.214 -40.912 1.00 91.88 172 GLY A N 1
ATOM 1441 C CA . GLY A 1 172 ? -0.340 14.235 -41.333 1.00 91.88 172 GLY A CA 1
ATOM 1442 C C . GLY A 1 172 ? -0.517 15.585 -40.624 1.00 91.88 172 GLY A C 1
ATOM 1443 O O . GLY A 1 172 ? 0.472 16.247 -40.316 1.00 91.88 172 GLY A O 1
ATOM 1444 N N . LEU A 1 173 ? -1.759 15.959 -40.285 1.00 93.56 173 LEU A N 1
ATOM 1445 C CA . LEU A 1 173 ? -2.062 17.172 -39.517 1.00 93.56 173 LEU A CA 1
ATOM 1446 C C . LEU A 1 173 ? -1.384 17.160 -38.133 1.00 93.56 173 LEU A C 1
ATOM 1448 O O . LEU A 1 173 ? -0.807 18.170 -37.733 1.00 93.56 173 LEU A O 1
ATOM 1452 N N . CYS A 1 174 ? -1.384 16.018 -37.435 1.00 92.88 174 CYS A N 1
ATOM 1453 C CA . CYS A 1 174 ? -0.766 15.865 -36.114 1.00 92.88 174 CYS A CA 1
ATOM 1454 C C . CYS A 1 174 ? 0.752 16.053 -36.161 1.00 92.88 174 CYS A C 1
ATOM 1456 O O . CYS A 1 174 ? 1.297 16.736 -35.304 1.00 92.88 174 CYS A O 1
ATOM 1458 N N . ILE A 1 175 ? 1.422 15.543 -37.198 1.00 91.94 175 ILE A N 1
ATOM 1459 C CA . ILE A 1 175 ? 2.881 15.686 -37.372 1.00 91.94 175 ILE A CA 1
ATOM 1460 C C . ILE A 1 175 ? 3.287 17.165 -37.484 1.00 91.94 175 ILE A C 1
ATOM 1462 O O . ILE A 1 175 ? 4.406 17.543 -37.149 1.00 91.94 175 ILE A O 1
ATOM 1466 N N . THR A 1 176 ? 2.370 18.022 -37.938 1.00 93.62 176 THR A N 1
ATOM 1467 C CA . THR A 1 176 ? 2.590 19.471 -38.057 1.00 93.62 176 THR A CA 1
ATOM 1468 C C . THR A 1 176 ? 2.089 20.285 -36.859 1.00 93.62 176 THR A C 1
ATOM 1470 O O . THR A 1 176 ? 2.090 21.517 -36.912 1.00 93.62 176 THR A O 1
ATOM 1473 N N . CYS A 1 177 ? 1.630 19.619 -35.796 1.00 94.00 177 CYS A N 1
ATOM 1474 C CA . CYS A 1 177 ? 1.071 20.243 -34.602 1.00 94.00 177 CYS A CA 1
ATOM 1475 C C . CYS A 1 177 ? 2.145 20.415 -33.517 1.00 94.00 177 CYS A C 1
ATOM 1477 O O . CYS A 1 177 ? 2.849 19.456 -33.209 1.00 94.00 177 CYS A O 1
ATOM 1479 N N . LYS A 1 178 ? 2.232 21.585 -32.869 1.00 92.19 178 LYS A N 1
ATOM 1480 C CA . LYS A 1 178 ? 3.149 21.831 -31.735 1.00 92.19 178 LYS A CA 1
ATOM 1481 C C . LYS A 1 178 ? 2.977 20.804 -30.623 1.00 92.19 178 LYS A C 1
ATOM 1483 O O . LYS A 1 178 ? 3.955 20.299 -30.084 1.00 92.19 178 LYS A O 1
ATOM 1488 N N . LYS A 1 179 ? 1.721 20.483 -30.320 1.00 89.12 179 LYS A N 1
ATOM 1489 C CA . LYS A 1 179 ? 1.334 19.598 -29.221 1.00 89.12 179 LYS A CA 1
ATOM 1490 C C . LYS A 1 179 ? 1.777 18.147 -29.403 1.00 89.12 179 LYS A C 1
ATOM 1492 O O . LYS A 1 179 ? 1.970 17.438 -28.431 1.00 89.12 179 LYS A O 1
ATOM 1497 N N . TYR A 1 180 ? 1.996 17.714 -30.643 1.00 87.06 180 TYR A N 1
ATOM 1498 C CA . TYR A 1 180 ? 2.476 16.360 -30.922 1.00 87.06 180 TYR A CA 1
ATOM 1499 C C . TYR A 1 180 ? 3.892 16.106 -30.380 1.00 87.06 180 TYR A C 1
ATOM 1501 O O . TYR A 1 180 ? 4.266 14.966 -30.135 1.00 87.06 180 TYR A O 1
ATOM 1509 N N . PHE A 1 181 ? 4.682 17.166 -30.188 1.00 84.69 181 PHE A N 1
ATOM 1510 C CA . PHE A 1 181 ? 6.063 17.082 -29.702 1.00 84.69 181 PHE A CA 1
ATOM 1511 C C . PHE A 1 181 ? 6.185 17.377 -28.206 1.00 84.69 181 PHE A C 1
ATOM 1513 O O . PHE A 1 181 ? 7.287 17.624 -27.720 1.00 84.69 181 PHE A O 1
ATOM 1520 N N . THR A 1 182 ? 5.065 17.416 -27.482 1.00 83.25 182 THR A N 1
ATOM 1521 C CA . THR A 1 182 ? 5.071 17.622 -26.034 1.00 83.25 182 THR A CA 1
ATOM 1522 C C . THR A 1 182 ? 5.020 16.284 -25.311 1.00 83.25 182 THR A C 1
ATOM 1524 O O . THR A 1 182 ? 4.229 15.416 -25.672 1.00 83.25 182 THR A O 1
ATOM 1527 N N . ASP A 1 183 ? 5.790 16.156 -24.234 1.00 78.19 183 ASP A N 1
ATOM 1528 C CA . ASP A 1 183 ? 5.755 14.984 -23.348 1.00 78.19 183 ASP A CA 1
ATOM 1529 C C . ASP A 1 183 ? 4.591 15.041 -22.334 1.00 78.19 183 ASP A C 1
ATOM 1531 O O . ASP A 1 183 ? 4.594 14.337 -21.325 1.00 78.19 183 ASP A O 1
ATOM 1535 N N . ASP A 1 184 ? 3.591 15.897 -22.573 1.00 83.56 184 ASP A N 1
ATOM 1536 C CA . ASP A 1 184 ? 2.406 15.998 -21.725 1.00 83.56 184 ASP A CA 1
ATOM 1537 C C . ASP A 1 184 ? 1.510 14.772 -21.929 1.00 83.56 184 ASP A C 1
ATOM 1539 O O . ASP A 1 184 ? 0.927 14.554 -22.995 1.00 83.56 184 ASP A O 1
ATOM 1543 N N . TRP A 1 185 ? 1.432 13.935 -20.899 1.00 76.38 185 TRP A N 1
ATOM 1544 C CA . TRP A 1 185 ? 0.701 12.675 -20.939 1.00 76.38 185 TRP A CA 1
ATOM 1545 C C . TRP A 1 185 ? -0.812 12.879 -21.111 1.00 76.38 185 TRP A C 1
ATOM 1547 O O . TRP A 1 185 ? -1.445 12.058 -21.777 1.00 76.38 185 TRP A O 1
ATOM 1557 N N . GLU A 1 186 ? -1.389 13.962 -20.573 1.00 81.06 186 GLU A N 1
ATOM 1558 C CA . GLU A 1 186 ? -2.824 14.262 -20.702 1.00 81.06 186 GLU A CA 1
ATOM 1559 C C . GLU A 1 186 ? -3.160 14.663 -22.140 1.00 81.06 186 GLU A C 1
ATOM 1561 O O . GLU A 1 186 ? -4.132 14.187 -22.729 1.00 81.06 186 GLU A O 1
ATOM 1566 N N . GLU A 1 187 ? -2.315 15.492 -22.751 1.00 82.69 187 GLU A N 1
ATOM 1567 C CA . GLU A 1 187 ? -2.493 15.909 -24.141 1.00 82.69 187 GLU A CA 1
ATOM 1568 C C . GLU A 1 187 ? -2.273 14.734 -25.108 1.00 82.69 187 GLU A C 1
ATOM 1570 O O . GLU A 1 187 ? -3.044 14.555 -26.056 1.00 82.69 187 GLU A O 1
ATOM 1575 N N . ASN A 1 188 ? -1.278 13.883 -24.844 1.00 82.81 188 ASN A N 1
ATOM 1576 C CA . ASN A 1 188 ? -1.027 12.671 -25.626 1.00 82.81 188 ASN A CA 1
ATOM 1577 C C . ASN A 1 188 ? -2.193 11.676 -25.530 1.00 82.81 188 ASN A C 1
ATOM 1579 O O . ASN A 1 188 ? -2.592 11.089 -26.540 1.00 82.81 188 ASN A O 1
ATOM 1583 N N . LEU A 1 189 ? -2.790 11.536 -24.343 1.00 86.50 189 LEU A N 1
ATOM 1584 C CA . LEU A 1 189 ? -4.005 10.758 -24.107 1.00 86.50 189 LEU A CA 1
ATOM 1585 C C . LEU A 1 189 ? -5.168 11.260 -24.982 1.00 86.50 189 LEU A C 1
ATOM 1587 O O . LEU A 1 189 ? -5.750 10.480 -25.738 1.00 86.50 189 LEU A O 1
ATOM 1591 N N . LEU A 1 190 ? -5.468 12.560 -24.947 1.00 89.69 190 LEU A N 1
ATOM 1592 C CA . LEU A 1 190 ? -6.548 13.156 -25.744 1.00 89.69 190 LEU A CA 1
ATOM 1593 C C . LEU A 1 190 ? -6.288 13.049 -27.256 1.00 89.69 190 LEU A C 1
ATOM 1595 O O . LEU A 1 190 ? -7.201 12.748 -28.030 1.00 89.69 190 LEU A O 1
ATOM 1599 N N . CYS A 1 191 ? -5.037 13.232 -27.686 1.00 90.50 191 CYS A N 1
ATOM 1600 C CA . CYS A 1 191 ? -4.635 13.059 -29.081 1.00 90.50 191 CYS A CA 1
ATOM 1601 C C . CYS A 1 191 ? -4.812 11.612 -29.562 1.00 90.50 191 CYS A C 1
ATOM 1603 O O . CYS A 1 191 ? -5.233 11.394 -30.698 1.00 90.50 191 CYS A O 1
ATOM 1605 N N . ASN A 1 192 ? -4.493 10.619 -28.729 1.00 90.06 192 ASN A N 1
ATOM 1606 C CA . ASN A 1 192 ? -4.708 9.203 -29.039 1.00 90.06 192 ASN A CA 1
ATOM 1607 C C . ASN A 1 192 ? -6.193 8.886 -29.235 1.00 90.06 192 ASN A C 1
ATOM 1609 O O . ASN A 1 192 ? -6.555 8.301 -30.254 1.00 90.06 192 ASN A O 1
ATOM 1613 N N . ILE A 1 193 ? -7.052 9.341 -28.320 1.00 89.75 193 ILE A N 1
ATOM 1614 C CA . ILE A 1 193 ? -8.502 9.100 -28.390 1.00 89.75 193 ILE A CA 1
ATOM 1615 C C . ILE A 1 193 ? -9.090 9.711 -29.664 1.00 89.75 193 ILE A C 1
ATOM 1617 O O . ILE A 1 193 ? -9.770 9.025 -30.421 1.00 89.75 193 ILE A O 1
ATOM 1621 N N . ASN A 1 194 ? -8.767 10.974 -29.955 1.00 92.00 194 ASN A N 1
ATOM 1622 C CA . ASN A 1 194 ? -9.305 11.663 -31.129 1.00 92.00 194 ASN A CA 1
ATOM 1623 C C . ASN A 1 194 ? -8.828 11.049 -32.459 1.00 92.00 194 ASN A C 1
ATOM 1625 O O . ASN A 1 194 ? -9.564 11.056 -33.442 1.00 92.00 194 ASN A O 1
ATOM 1629 N N . ARG A 1 195 ? -7.596 10.523 -32.514 1.00 92.56 195 ARG A N 1
ATOM 1630 C CA . ARG A 1 195 ? -7.095 9.797 -33.694 1.00 92.56 195 ARG A CA 1
ATOM 1631 C C . ARG A 1 195 ? -7.785 8.452 -33.878 1.00 92.56 195 ARG A C 1
ATOM 1633 O O . ARG A 1 195 ? -8.087 8.091 -35.008 1.00 92.56 195 ARG A O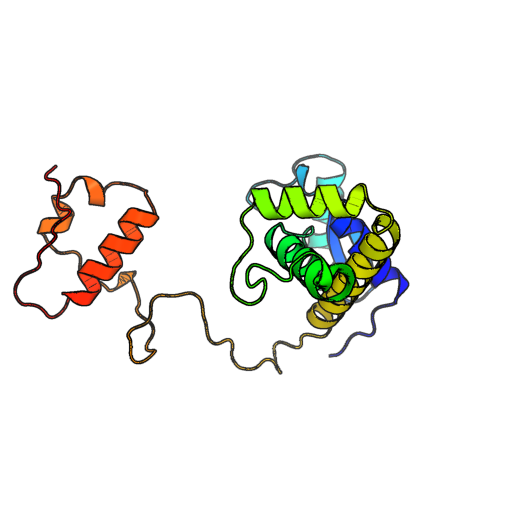 1
ATOM 1640 N N . HIS A 1 196 ? -8.017 7.726 -32.788 1.00 92.69 196 HIS A N 1
ATOM 1641 C CA . HIS A 1 196 ? -8.681 6.427 -32.831 1.00 92.69 196 HIS A CA 1
ATOM 1642 C C . HIS A 1 196 ? -10.143 6.537 -33.263 1.00 92.69 196 HIS A C 1
ATOM 1644 O O . HIS A 1 196 ? -10.583 5.739 -34.084 1.00 92.69 196 HIS A O 1
ATOM 1650 N N . ASP A 1 197 ? -10.856 7.549 -32.766 1.00 91.25 197 ASP A N 1
ATOM 1651 C CA . ASP A 1 197 ? -12.255 7.834 -33.119 1.00 91.25 197 ASP A CA 1
ATOM 1652 C C . ASP A 1 197 ? -12.431 8.093 -34.626 1.00 91.25 197 ASP A C 1
ATOM 1654 O O . ASP A 1 197 ? -13.363 7.598 -35.251 1.00 91.25 197 ASP A O 1
ATOM 1658 N N . GLN A 1 198 ? -11.467 8.789 -35.237 1.00 93.19 198 GLN A N 1
ATOM 1659 C CA . GLN A 1 198 ? -11.496 9.181 -36.651 1.00 93.19 198 GLN A CA 1
ATOM 1660 C C . GLN A 1 198 ? -10.628 8.290 -37.560 1.00 93.19 198 GLN A C 1
ATOM 1662 O O . GLN A 1 198 ? -10.336 8.668 -38.694 1.00 93.19 198 GLN A O 1
ATOM 1667 N N . LYS A 1 199 ? -10.154 7.127 -37.093 1.00 88.62 199 LYS A N 1
ATOM 1668 C CA . LYS A 1 199 ? -9.174 6.308 -37.844 1.00 88.62 199 LYS A CA 1
ATOM 1669 C C . LYS A 1 199 ? -9.711 5.764 -39.174 1.00 88.62 199 LYS A C 1
ATOM 1671 O O . LYS A 1 199 ? -8.926 5.512 -40.085 1.00 88.62 199 LYS A O 1
ATOM 1676 N N . ASP A 1 200 ? -11.028 5.578 -39.255 1.00 88.94 200 ASP A N 1
ATOM 1677 C CA . ASP A 1 200 ? -11.740 5.056 -40.424 1.00 88.94 200 ASP A CA 1
ATOM 1678 C C . ASP A 1 200 ? -12.408 6.179 -41.247 1.00 88.94 200 ASP A C 1
ATOM 1680 O O . ASP A 1 200 ? -13.034 5.915 -42.278 1.00 88.94 200 ASP A O 1
ATOM 1684 N N . ASP A 1 201 ? -12.259 7.440 -40.821 1.00 91.25 201 ASP A N 1
ATOM 1685 C CA . ASP A 1 201 ? -12.795 8.599 -41.528 1.00 91.25 201 ASP A CA 1
ATOM 1686 C C . ASP A 1 201 ? -11.908 8.999 -42.712 1.00 91.25 201 ASP A C 1
ATOM 1688 O O . ASP A 1 201 ? -10.681 8.900 -42.690 1.00 91.25 201 ASP A O 1
ATOM 1692 N N . ASN A 1 202 ? -12.540 9.533 -43.761 1.00 89.50 202 ASN A N 1
ATOM 1693 C CA . ASN A 1 202 ? -11.821 9.999 -44.951 1.00 89.50 202 ASN A CA 1
ATOM 1694 C C . ASN A 1 202 ? -10.951 11.240 -44.681 1.00 89.50 202 ASN A C 1
ATOM 1696 O O . ASN A 1 202 ? -9.950 11.438 -45.366 1.00 89.50 202 ASN A O 1
ATOM 1700 N N . ASP A 1 203 ? -11.337 12.072 -43.708 1.00 91.44 203 ASP A N 1
ATOM 1701 C CA . ASP A 1 203 ? -10.663 13.325 -43.369 1.00 91.44 203 ASP A CA 1
ATOM 1702 C C . ASP A 1 203 ? -10.490 13.447 -41.852 1.00 91.44 203 ASP A C 1
ATOM 1704 O O . ASP A 1 203 ? -11.472 13.582 -41.124 1.00 91.44 203 ASP A O 1
ATOM 1708 N N . PHE A 1 204 ? -9.246 13.520 -41.381 1.00 95.12 204 PHE A N 1
ATOM 1709 C CA . PHE A 1 204 ? -8.962 13.793 -39.973 1.00 95.12 204 PHE A CA 1
ATOM 1710 C C . PHE A 1 204 ? -9.115 15.282 -39.637 1.00 95.12 204 PHE A C 1
ATOM 1712 O O . PHE A 1 204 ? -8.553 16.153 -40.313 1.00 95.12 204 PHE A O 1
ATOM 1719 N N . ARG A 1 205 ? -9.814 15.588 -38.540 1.00 94.69 205 ARG A N 1
ATOM 1720 C CA . ARG A 1 205 ? -10.028 16.951 -38.037 1.00 94.69 205 ARG A CA 1
ATOM 1721 C C . ARG A 1 205 ? -9.682 17.035 -36.552 1.00 94.69 205 ARG A C 1
ATOM 1723 O O . ARG A 1 205 ? -10.081 16.198 -35.750 1.00 94.69 205 ARG A O 1
ATOM 1730 N N . CYS A 1 206 ? -8.971 18.092 -36.164 1.00 94.81 206 CYS A N 1
ATOM 1731 C CA . CYS A 1 206 ? -8.635 18.355 -34.765 1.00 94.81 206 CYS A CA 1
ATOM 1732 C C . CYS A 1 206 ? -8.907 19.821 -34.418 1.00 94.81 206 CYS A C 1
ATOM 1734 O O . CYS A 1 206 ? -8.256 20.721 -34.947 1.00 94.81 206 CYS A O 1
ATOM 1736 N N . GLY A 1 207 ? -9.865 20.063 -33.517 1.00 92.31 207 GLY A N 1
ATOM 1737 C CA . GLY A 1 207 ? -10.204 21.412 -33.044 1.00 92.31 207 GLY A CA 1
ATOM 1738 C C . GLY A 1 207 ? -9.141 22.038 -32.134 1.00 92.31 207 GLY A C 1
ATOM 1739 O O . GLY A 1 207 ? -9.126 23.252 -31.961 1.00 92.31 207 GLY A O 1
ATOM 1740 N N . ALA A 1 208 ? -8.236 21.219 -31.590 1.00 92.56 208 ALA A N 1
ATOM 1741 C CA . ALA A 1 208 ? -7.119 21.642 -30.747 1.00 92.56 208 ALA A CA 1
ATOM 1742 C C . ALA A 1 208 ? -5.791 21.774 -31.520 1.00 92.56 208 ALA A C 1
ATOM 1744 O O . ALA A 1 208 ? -4.735 21.915 -30.902 1.00 92.56 208 ALA A O 1
ATOM 1745 N N . PHE A 1 209 ? -5.825 21.700 -32.857 1.00 93.75 209 PHE A N 1
ATOM 1746 C CA . PHE A 1 209 ? -4.634 21.826 -33.692 1.00 93.75 209 PHE A CA 1
ATOM 1747 C C . PHE A 1 209 ? -3.962 23.190 -33.501 1.00 93.75 209 PHE A C 1
ATOM 1749 O O . PHE A 1 209 ? -4.580 24.235 -33.707 1.00 93.75 209 PHE A O 1
ATOM 1756 N N . ASP A 1 210 ? -2.670 23.163 -33.182 1.00 92.94 210 ASP A N 1
ATOM 1757 C CA . ASP A 1 210 ? -1.812 24.341 -33.139 1.00 92.94 210 ASP A CA 1
ATOM 1758 C C . ASP A 1 210 ? -0.614 24.121 -34.059 1.00 92.94 210 ASP A C 1
ATOM 1760 O O . ASP A 1 210 ? 0.203 23.232 -33.831 1.00 92.94 210 ASP A O 1
ATOM 1764 N N . LYS A 1 211 ? -0.514 24.922 -35.118 1.00 92.88 211 LYS A N 1
ATOM 1765 C CA . LYS A 1 211 ? 0.532 24.784 -36.131 1.00 92.88 211 LYS A CA 1
ATOM 1766 C C . LYS A 1 211 ? 1.914 25.062 -35.532 1.00 92.88 211 LYS A C 1
ATOM 1768 O O . LYS A 1 211 ? 2.070 26.077 -34.851 1.00 92.88 211 LYS A O 1
ATOM 1773 N N . LEU A 1 212 ? 2.885 24.188 -35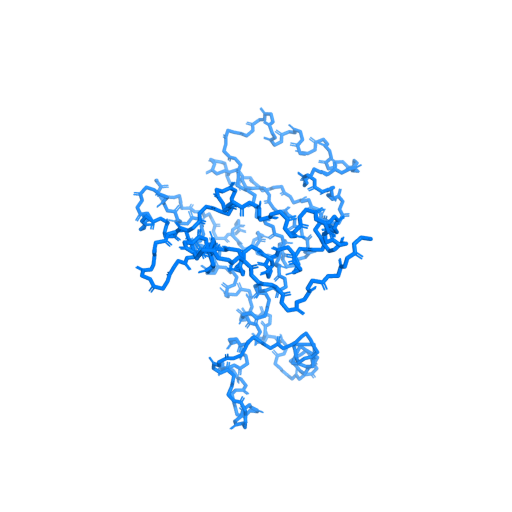.827 1.00 81.44 212 LEU A N 1
ATOM 1774 C CA . LEU A 1 212 ? 4.317 24.393 -35.551 1.00 81.44 212 LEU A CA 1
ATOM 1775 C C . LEU A 1 212 ? 4.806 25.783 -35.970 1.00 81.44 212 LEU A C 1
ATOM 1777 O O . LEU A 1 212 ? 4.526 26.192 -37.124 1.00 81.44 212 LEU A O 1
#

Foldseek 3Di:
DFQDADPVLLLVCLVLLQVQWKWKAQSPPRDIDTDRQVQADPVGAGDDPPRNVVVVCCVPPGPDIDIDGRQDPVNLQVQLLVCCVPPVVVVVVPDDSPDDSDDPVRSVVSVVPCCPDPNNVVSVVSSSVVSSVVVSVVSRDDVVPDDPPPVPPADADPVGHGDDLVPQDDDPLLVQAPLVPDPPPVSVVVSSVQSVVCSVPPDRDDPPGDGD

Sequence (212 aa):
MKRNYPPEVLDMIVRSREAGNACYLNADTFEVVEIPYSVMDQEYKPTIEPYISLFNKIESEWKVSIRLDPIHYFEYQYVIRDFAKDVISDLFQTEGLDDYLLEKEQIMKLKSYIEQADYNIEWYKYKHEHLLNSLKRFLDFDPETAPPQVEVNGFYNDDGTKVDIETIPTPGLCITCKKYFTDDWEENLLCNINRHDQKDDNDFRCGAFDKL

Radius of gyration: 23.58 Å; chains: 1; bounding box: 50×48×66 Å